Protein AF-A0A833M693-F1 (afdb_monomer)

Mean predicted aligned error: 10.92 Å

Sequence (317 aa):
MRLFLGKFSNKHPEQIEKKFYSAGDEGSSYYGEVKPGDYVFAAYEGKIAALWKAKEYTKLKNTVNPKDDGVLLFDEVKKYDDVSVTNDFTRYKYFIHDLNLVNKVTKSVKGLGFIPIKTTDDCPPNPVDIDFKSSGVNIYIALEDASVNYKDGDIRVTIDNLEQMKITSIDRFEKGKFIVYEAFNKLYEERNADDGKYTIRELSDYALEDQASQKRKFLITLIEELESNGYYKVSSAIRLYDNLLVGRKRSASAKAGNSDIKPNSAVIDEEGFEDDNEQYQMFAGLLNFNPNLILYGPPGTGKTYATRKIVIDRLNQ

InterPro domains:
  IPR027417 P-loop containing nucleoside triphosphate hydrolase [G3DSA:3.40.50.300] (184-317)
  IPR027417 P-loop containing nucleoside triphosphate hydrolase [SSF52540] (194-315)

Structure (mmCIF, N/CA/C/O backbone):
data_AF-A0A833M693-F1
#
_entry.id   AF-A0A833M693-F1
#
loop_
_atom_site.group_PDB
_atom_site.id
_atom_site.type_symbol
_atom_site.label_atom_id
_atom_site.label_alt_id
_atom_site.label_comp_id
_atom_site.label_asym_id
_atom_site.label_entity_id
_atom_site.label_seq_id
_atom_site.pdbx_PDB_ins_code
_atom_site.Cartn_x
_atom_site.Cartn_y
_atom_site.Cartn_z
_atom_site.occupancy
_atom_site.B_iso_or_equiv
_atom_site.auth_seq_id
_atom_site.auth_comp_id
_atom_site.auth_asym_id
_atom_site.auth_atom_id
_atom_site.pdbx_PDB_model_num
ATOM 1 N N . MET A 1 1 ? 10.821 -16.018 -4.368 1.00 86.25 1 MET A N 1
ATOM 2 C CA . MET A 1 1 ? 10.343 -15.093 -5.421 1.00 86.25 1 MET A CA 1
ATOM 3 C C . MET A 1 1 ? 10.632 -13.665 -4.970 1.00 86.25 1 MET A C 1
ATOM 5 O O . MET A 1 1 ? 10.401 -13.392 -3.800 1.00 86.25 1 MET A O 1
ATOM 9 N N . ARG A 1 2 ? 11.164 -12.780 -5.829 1.00 94.88 2 ARG A N 1
ATOM 10 C CA . ARG A 1 2 ? 11.370 -11.354 -5.503 1.00 94.88 2 ARG A CA 1
ATOM 11 C C . ARG A 1 2 ? 10.383 -10.511 -6.307 1.00 94.88 2 ARG A C 1
ATOM 13 O O . ARG A 1 2 ? 10.343 -10.622 -7.532 1.00 94.88 2 ARG A O 1
ATOM 20 N N . LEU A 1 3 ? 9.579 -9.723 -5.600 1.00 97.25 3 LEU A N 1
ATOM 21 C CA . LEU A 1 3 ? 8.555 -8.856 -6.173 1.00 97.25 3 LEU A CA 1
ATOM 22 C C . LEU A 1 3 ? 8.898 -7.399 -5.895 1.00 97.25 3 LEU A C 1
ATOM 24 O O . LEU A 1 3 ? 9.335 -7.058 -4.796 1.00 97.25 3 LEU A O 1
ATOM 28 N N . PHE A 1 4 ? 8.635 -6.545 -6.874 1.00 97.75 4 PHE A N 1
ATOM 29 C CA . PHE A 1 4 ? 8.810 -5.107 -6.760 1.00 97.75 4 PHE A CA 1
ATOM 30 C C . PHE A 1 4 ? 7.594 -4.370 -7.314 1.00 97.75 4 PHE A C 1
ATOM 32 O O . PHE A 1 4 ? 6.924 -4.849 -8.228 1.00 97.75 4 PHE A O 1
ATOM 39 N N . LEU A 1 5 ? 7.339 -3.174 -6.795 1.00 97.62 5 LEU A N 1
ATOM 40 C CA . LEU A 1 5 ? 6.528 -2.166 -7.466 1.00 97.62 5 LEU A CA 1
ATOM 41 C C . LEU A 1 5 ? 7.473 -1.204 -8.190 1.00 97.62 5 LEU A C 1
ATOM 43 O O . LEU A 1 5 ? 8.302 -0.571 -7.538 1.00 97.62 5 LEU A O 1
ATOM 47 N N . GLY A 1 6 ? 7.360 -1.094 -9.511 1.00 96.50 6 GLY A N 1
ATOM 48 C CA . GLY A 1 6 ? 8.106 -0.116 -10.305 1.00 96.50 6 GLY A CA 1
ATOM 49 C C . GLY A 1 6 ? 7.246 1.110 -10.568 1.00 96.50 6 GLY A C 1
ATOM 50 O O . GLY A 1 6 ? 6.129 0.961 -11.051 1.00 96.50 6 GLY A O 1
ATOM 51 N N . LYS A 1 7 ? 7.732 2.308 -10.252 1.00 93.50 7 LYS A N 1
ATOM 52 C CA . LYS A 1 7 ? 7.004 3.565 -10.461 1.00 93.50 7 LYS A CA 1
ATOM 53 C C . LYS A 1 7 ? 7.394 4.209 -11.782 1.00 93.50 7 LYS A C 1
ATOM 55 O O . LYS A 1 7 ? 8.548 4.578 -11.967 1.00 93.50 7 LYS A O 1
ATOM 60 N N . PHE A 1 8 ? 6.421 4.414 -12.660 1.00 93.00 8 PHE A N 1
ATOM 61 C CA . PHE A 1 8 ? 6.622 5.034 -13.965 1.00 93.00 8 PHE A CA 1
ATOM 62 C C . PHE A 1 8 ? 5.865 6.360 -14.045 1.00 93.00 8 PHE A C 1
ATOM 64 O O . PHE A 1 8 ? 4.698 6.457 -13.666 1.00 93.00 8 PHE A O 1
ATOM 71 N N . SER A 1 9 ? 6.547 7.395 -14.535 1.00 87.75 9 SER A N 1
ATOM 72 C CA . SER A 1 9 ? 5.975 8.732 -14.686 1.00 87.75 9 SER A CA 1
ATOM 73 C C . SER A 1 9 ? 5.230 8.868 -16.012 1.00 87.75 9 SER A C 1
ATOM 75 O O . SER A 1 9 ? 5.745 8.470 -17.054 1.00 87.75 9 SER A O 1
ATOM 77 N N . ASN A 1 10 ? 4.081 9.543 -15.985 1.00 86.19 10 ASN A N 1
ATOM 78 C CA . ASN A 1 10 ? 3.339 9.968 -17.178 1.00 86.19 10 ASN A CA 1
ATOM 79 C C . ASN A 1 10 ? 4.089 10.976 -18.064 1.00 86.19 10 ASN A C 1
ATOM 81 O O . ASN A 1 10 ? 3.698 11.204 -19.202 1.00 86.19 10 ASN A O 1
ATOM 85 N N . LYS A 1 11 ? 5.189 11.561 -17.578 1.00 88.25 11 LYS A N 1
ATOM 86 C CA . LYS A 1 11 ? 6.068 12.418 -18.388 1.00 88.25 11 LYS A CA 1
ATOM 87 C C . LYS A 1 11 ? 6.854 11.633 -19.438 1.00 88.25 11 LYS A C 1
ATOM 89 O O . LYS A 1 11 ? 7.347 12.234 -20.386 1.00 88.25 11 LYS A O 1
ATOM 94 N N . HIS A 1 12 ? 6.991 10.322 -19.238 1.00 90.62 12 HIS A N 1
ATOM 95 C CA . HIS A 1 12 ? 7.792 9.435 -20.075 1.00 90.62 12 HIS A CA 1
ATOM 96 C C . HIS A 1 12 ? 7.018 8.151 -20.415 1.00 90.62 12 HIS A C 1
ATOM 98 O O . HIS A 1 12 ? 7.438 7.058 -20.007 1.00 90.62 12 HIS A O 1
ATOM 104 N N . PRO A 1 13 ? 5.875 8.263 -21.121 1.00 92.38 13 PRO A N 1
ATOM 105 C CA . PRO A 1 13 ? 5.032 7.117 -21.467 1.00 92.38 13 PRO A CA 1
ATOM 106 C C . PRO A 1 13 ? 5.784 6.069 -22.298 1.00 92.38 13 PRO A C 1
ATOM 108 O O . PRO A 1 13 ? 5.481 4.878 -22.216 1.00 92.38 13 PRO A O 1
ATOM 111 N N . GLU A 1 14 ? 6.838 6.470 -23.018 1.00 93.69 14 GLU A N 1
ATOM 112 C CA . GLU A 1 14 ? 7.664 5.572 -23.820 1.00 93.69 14 GLU A CA 1
ATOM 113 C C . GLU A 1 14 ? 8.303 4.441 -22.998 1.00 93.69 14 GLU A C 1
ATOM 115 O O . GLU A 1 14 ? 8.563 3.371 -23.547 1.00 93.69 14 GLU A O 1
ATOM 120 N N . GLN A 1 15 ? 8.534 4.645 -21.694 1.00 95.12 15 GLN A N 1
ATOM 121 C CA . GLN A 1 15 ? 9.059 3.615 -20.788 1.00 95.12 15 GLN A CA 1
ATOM 122 C C . GLN A 1 15 ? 8.049 2.487 -20.558 1.00 95.12 15 GLN A C 1
ATOM 124 O O . GLN A 1 15 ? 8.430 1.318 -20.484 1.00 95.12 15 GLN A O 1
ATOM 129 N N . ILE A 1 16 ? 6.757 2.828 -20.510 1.00 96.19 16 ILE A N 1
ATOM 130 C CA . ILE A 1 16 ? 5.666 1.855 -20.432 1.00 96.19 16 ILE A CA 1
ATOM 131 C C . ILE A 1 16 ? 5.492 1.127 -21.761 1.00 96.19 16 ILE A C 1
ATOM 133 O O . ILE A 1 16 ? 5.502 -0.103 -21.797 1.00 96.19 16 ILE A O 1
ATOM 137 N N . GLU A 1 17 ? 5.397 1.869 -22.861 1.00 93.75 17 GLU A N 1
ATOM 138 C CA . GLU A 1 17 ? 5.145 1.305 -24.192 1.00 93.75 17 GLU A CA 1
ATOM 139 C C . GLU A 1 17 ? 6.258 0.359 -24.653 1.00 93.75 17 GLU A C 1
ATOM 141 O O . GLU A 1 17 ? 5.995 -0.717 -25.197 1.00 93.75 17 GLU A O 1
ATOM 146 N N . LYS A 1 18 ? 7.514 0.755 -24.419 1.00 95.56 18 LYS A N 1
ATOM 147 C CA . LYS A 1 18 ? 8.706 0.015 -24.853 1.00 95.56 18 LYS A CA 1
ATOM 148 C C . LYS A 1 18 ? 9.300 -0.868 -23.756 1.00 95.56 18 LYS A C 1
ATOM 150 O O . LYS A 1 18 ? 10.312 -1.515 -24.011 1.00 95.56 18 LYS A O 1
ATOM 155 N N . LYS A 1 19 ? 8.675 -0.920 -22.572 1.00 97.38 19 LYS A N 1
ATOM 156 C CA . LYS A 1 19 ? 9.004 -1.848 -21.475 1.00 97.38 19 LYS A CA 1
ATOM 157 C C . LYS A 1 19 ? 10.463 -1.733 -21.025 1.00 97.38 19 LYS A C 1
ATOM 159 O O . LYS A 1 19 ? 11.191 -2.722 -20.936 1.00 97.38 19 LYS A O 1
ATOM 164 N N . PHE A 1 20 ? 10.893 -0.508 -20.747 1.00 96.94 20 PHE A N 1
ATOM 165 C CA . PHE A 1 20 ? 12.213 -0.233 -20.186 1.00 96.94 20 PHE A CA 1
ATOM 166 C C . PHE A 1 20 ? 12.121 0.792 -19.064 1.00 96.94 20 PHE A C 1
ATOM 168 O O . PHE A 1 20 ? 11.171 1.565 -18.994 1.00 96.94 20 PHE A O 1
ATOM 175 N N . TYR A 1 21 ? 13.134 0.823 -18.207 1.00 96.25 21 TYR A N 1
ATOM 176 C CA . TYR A 1 21 ? 13.317 1.888 -17.231 1.00 96.25 21 TYR A CA 1
ATOM 177 C C . TYR A 1 21 ? 14.697 2.508 -17.398 1.00 96.25 21 TYR A C 1
ATOM 179 O O . TYR A 1 21 ? 15.698 1.795 -17.370 1.00 96.25 21 TYR A O 1
ATOM 187 N N . SER A 1 22 ? 14.747 3.823 -17.582 1.00 94.31 22 SER A N 1
ATOM 188 C CA . SER A 1 22 ? 15.981 4.568 -17.822 1.00 94.31 22 SER A CA 1
ATOM 189 C C . SER A 1 22 ? 16.439 5.278 -16.559 1.00 94.31 22 SER A C 1
ATOM 191 O O . SER A 1 22 ? 15.884 6.311 -16.181 1.00 94.31 22 SER A O 1
ATOM 193 N N . ALA A 1 23 ? 17.489 4.750 -15.933 1.00 92.50 23 ALA A N 1
ATOM 194 C CA . ALA A 1 23 ? 18.130 5.387 -14.786 1.00 92.50 23 ALA A CA 1
ATOM 195 C C . ALA A 1 23 ? 19.656 5.234 -14.760 1.00 92.50 23 ALA A C 1
ATOM 197 O O . ALA A 1 23 ? 20.262 5.312 -13.689 1.00 92.50 23 ALA A O 1
ATOM 198 N N . GLY A 1 24 ? 20.257 5.059 -15.937 1.00 92.12 24 GLY A N 1
ATOM 199 C CA . GLY A 1 24 ? 21.692 4.896 -16.118 1.00 92.12 24 GLY A CA 1
ATOM 200 C C . GLY A 1 24 ? 22.154 3.451 -15.978 1.00 92.12 24 GLY A C 1
ATOM 201 O O . GLY A 1 24 ? 21.339 2.522 -15.995 1.00 92.12 24 GLY A O 1
ATOM 202 N N . ASP A 1 25 ? 23.468 3.267 -15.885 1.00 91.88 25 ASP A N 1
ATOM 203 C CA . ASP A 1 25 ? 24.102 1.948 -15.796 1.00 91.88 25 ASP A CA 1
ATOM 204 C C . ASP A 1 25 ? 23.630 1.131 -14.566 1.00 91.88 25 ASP A C 1
ATOM 206 O O . ASP A 1 25 ? 23.077 1.652 -13.586 1.00 91.88 25 ASP A O 1
ATOM 210 N N . GLU A 1 26 ? 23.857 -0.187 -14.618 1.00 92.56 26 GLU A N 1
ATOM 211 C CA . GLU A 1 26 ? 23.561 -1.109 -13.517 1.00 92.56 26 GLU A CA 1
ATOM 212 C C . GLU A 1 26 ? 24.177 -0.618 -12.193 1.00 92.56 26 GLU A C 1
ATOM 214 O O . GLU A 1 26 ? 25.320 -0.166 -12.136 1.00 92.56 26 GLU A O 1
ATOM 219 N N . GLY A 1 27 ? 23.407 -0.715 -11.106 1.00 87.94 27 GLY A N 1
ATOM 220 C CA . GLY A 1 27 ? 23.823 -0.251 -9.779 1.00 87.94 27 GLY A CA 1
ATOM 221 C C . GLY A 1 27 ? 23.361 1.164 -9.427 1.00 87.94 27 GLY A C 1
ATOM 222 O O . GLY A 1 27 ? 23.519 1.579 -8.279 1.00 87.94 27 GLY A O 1
ATOM 223 N N . SER A 1 28 ? 22.723 1.885 -10.357 1.00 90.88 28 SER A N 1
ATOM 224 C CA . SER A 1 28 ? 21.983 3.106 -10.025 1.00 90.88 28 SER A CA 1
ATOM 225 C C . SER A 1 28 ? 20.971 2.853 -8.901 1.00 90.88 28 SER A C 1
ATOM 227 O O . SER A 1 28 ? 20.203 1.887 -8.938 1.00 90.88 28 SER A O 1
ATOM 229 N N . SER A 1 29 ? 20.938 3.747 -7.905 1.00 89.62 29 SER A N 1
ATOM 230 C CA . SER A 1 29 ? 20.050 3.619 -6.737 1.00 89.62 29 SER A CA 1
ATOM 231 C C . SER A 1 29 ? 18.575 3.529 -7.135 1.00 89.62 29 SER A C 1
ATOM 233 O O . SER A 1 29 ? 17.782 2.870 -6.463 1.00 89.62 29 SER A O 1
ATOM 235 N N . TYR A 1 30 ? 18.220 4.142 -8.269 1.00 90.69 30 TYR A N 1
ATOM 236 C CA . TYR A 1 30 ? 16.868 4.137 -8.812 1.00 90.69 30 TYR A CA 1
ATOM 237 C C . TYR A 1 30 ? 16.352 2.729 -9.107 1.00 90.69 30 TYR A C 1
ATOM 239 O O . TYR A 1 30 ? 15.145 2.523 -9.015 1.00 90.69 30 TYR A O 1
ATOM 247 N N . TYR A 1 31 ? 17.225 1.759 -9.393 1.00 93.94 31 TYR A N 1
ATOM 248 C CA . TYR A 1 31 ? 16.819 0.375 -9.637 1.00 93.94 31 TYR A CA 1
ATOM 249 C C . TYR A 1 31 ? 16.411 -0.388 -8.371 1.00 93.94 31 TYR A C 1
ATOM 251 O O . TYR A 1 31 ? 15.864 -1.478 -8.491 1.00 93.94 31 TYR A O 1
ATOM 259 N N . GLY A 1 32 ? 16.644 0.148 -7.165 1.00 88.44 32 GLY A N 1
ATOM 260 C CA . GLY A 1 32 ? 16.098 -0.413 -5.921 1.00 88.44 32 GLY A CA 1
ATOM 261 C C . GLY A 1 32 ? 16.422 -1.892 -5.676 1.00 88.44 32 GLY A C 1
ATOM 262 O O . GLY A 1 32 ? 15.615 -2.590 -5.074 1.00 88.44 32 GLY A O 1
ATOM 263 N N . GLU A 1 33 ? 17.581 -2.366 -6.155 1.00 92.88 33 GLU A N 1
ATOM 264 C CA . GLU A 1 33 ? 18.063 -3.762 -6.092 1.00 92.88 33 GLU A CA 1
ATOM 265 C C . GLU A 1 33 ? 17.394 -4.778 -7.038 1.00 92.88 33 GLU A C 1
ATOM 267 O O . GLU A 1 33 ? 17.599 -5.995 -6.875 1.00 92.88 33 GLU A O 1
ATOM 272 N N . VAL A 1 34 ? 16.614 -4.314 -8.017 1.00 96.94 34 VAL A N 1
ATOM 273 C CA . VAL A 1 34 ? 16.059 -5.173 -9.072 1.00 96.94 34 VAL A CA 1
ATOM 274 C C . VAL A 1 34 ? 17.194 -5.812 -9.873 1.00 96.94 34 VAL A C 1
ATOM 276 O O . VAL A 1 34 ? 18.189 -5.167 -10.205 1.00 96.94 34 VAL A O 1
ATOM 279 N N . LYS A 1 35 ? 17.057 -7.098 -10.190 1.00 96.44 35 LYS A N 1
ATOM 280 C CA . LYS A 1 35 ? 18.000 -7.857 -11.018 1.00 96.44 35 LYS A CA 1
ATOM 281 C C . LYS A 1 35 ? 17.267 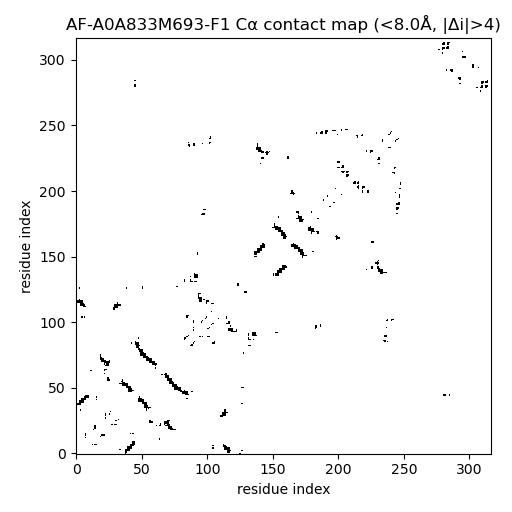-8.595 -12.137 1.00 96.44 35 LYS A C 1
ATOM 283 O O . LYS A 1 35 ? 16.079 -8.887 -11.989 1.00 96.44 35 LYS A O 1
ATOM 288 N N . PRO A 1 36 ? 17.961 -8.952 -13.233 1.00 97.69 36 PRO A N 1
ATOM 289 C CA . PRO A 1 36 ? 17.441 -9.890 -14.222 1.00 97.69 36 PRO A CA 1
ATOM 290 C C . PRO A 1 36 ? 16.804 -11.124 -13.570 1.00 97.69 36 PRO A C 1
ATOM 292 O O . PRO A 1 36 ? 17.395 -11.755 -12.695 1.00 97.69 36 PRO A O 1
ATOM 295 N N . GLY A 1 37 ? 15.587 -11.457 -13.991 1.00 97.06 37 GLY A N 1
ATOM 296 C CA . GLY A 1 37 ? 14.776 -12.541 -13.443 1.00 97.06 37 GLY A CA 1
ATOM 297 C C . GLY A 1 37 ? 13.750 -12.124 -12.385 1.00 97.06 37 GLY A C 1
ATOM 298 O O . GLY A 1 37 ? 12.801 -12.882 -12.170 1.00 97.06 37 GLY A O 1
ATOM 299 N N . ASP A 1 38 ? 13.891 -10.945 -11.770 1.00 97.94 38 ASP A N 1
ATOM 300 C CA . ASP A 1 38 ? 12.934 -10.425 -10.787 1.00 97.94 38 ASP A CA 1
ATOM 301 C C . ASP A 1 38 ? 11.632 -9.959 -11.450 1.00 97.94 38 ASP A C 1
ATOM 303 O O . ASP A 1 38 ? 11.601 -9.620 -12.635 1.00 97.94 38 ASP A O 1
ATOM 307 N N . TYR A 1 39 ? 10.547 -9.913 -10.676 1.00 98.25 39 TYR A N 1
ATOM 308 C CA . TYR A 1 39 ? 9.242 -9.487 -11.170 1.00 98.25 39 TYR A CA 1
ATOM 309 C C . TYR A 1 39 ? 8.864 -8.104 -10.656 1.00 98.25 39 TYR A C 1
ATOM 311 O O . TYR A 1 39 ? 9.048 -7.782 -9.480 1.00 98.25 39 TYR A O 1
ATOM 319 N N . VAL A 1 40 ? 8.284 -7.307 -11.547 1.00 98.25 40 VAL A N 1
ATOM 320 C CA . VAL A 1 40 ? 7.884 -5.928 -11.289 1.00 98.25 40 VAL A CA 1
ATOM 321 C C . VAL A 1 40 ? 6.419 -5.750 -11.652 1.00 98.25 40 VAL A C 1
ATOM 323 O O . VAL A 1 40 ? 6.019 -5.995 -12.786 1.00 98.25 40 VAL A O 1
ATOM 326 N N . PHE A 1 41 ? 5.629 -5.250 -10.712 1.00 98.06 41 PHE A N 1
ATOM 327 C CA . PHE A 1 41 ? 4.341 -4.646 -11.017 1.00 98.06 41 PHE A CA 1
ATOM 328 C C . PHE A 1 41 ? 4.573 -3.194 -11.438 1.00 98.06 41 PHE A C 1
ATOM 330 O O . PHE A 1 41 ? 4.978 -2.363 -10.623 1.00 98.06 41 PHE A O 1
ATOM 337 N N . ALA A 1 42 ? 4.379 -2.902 -12.723 1.00 97.62 42 ALA A N 1
ATOM 338 C CA . ALA A 1 42 ? 4.580 -1.576 -13.290 1.00 97.62 42 ALA A CA 1
ATOM 339 C C . ALA A 1 42 ? 3.398 -0.673 -12.916 1.00 97.62 42 ALA A C 1
ATOM 341 O O . ALA A 1 42 ? 2.287 -0.843 -13.421 1.00 97.62 42 ALA A O 1
ATOM 342 N N . ALA A 1 43 ? 3.641 0.266 -12.006 1.00 96.06 43 ALA A N 1
ATOM 343 C CA . ALA A 1 43 ? 2.694 1.283 -11.589 1.00 96.06 43 ALA A CA 1
ATOM 344 C C . ALA A 1 43 ? 2.789 2.509 -12.497 1.00 96.06 43 ALA A C 1
ATOM 346 O O . ALA A 1 43 ? 3.844 3.137 -12.597 1.00 96.06 43 ALA A O 1
ATOM 347 N N . TYR A 1 44 ? 1.670 2.865 -13.112 1.00 93.06 44 TYR A N 1
ATOM 348 C CA . TYR A 1 44 ? 1.532 3.997 -14.016 1.00 93.06 44 TYR A CA 1
ATOM 349 C C . TYR A 1 44 ? 0.154 4.629 -13.797 1.00 93.06 44 TYR A C 1
ATOM 351 O O . TYR A 1 44 ? -0.845 3.917 -13.713 1.00 93.06 44 TYR A O 1
ATOM 359 N N . GLU A 1 45 ? 0.105 5.952 -13.614 1.00 88.62 45 GLU A N 1
ATOM 360 C CA . GLU A 1 45 ? -1.144 6.711 -13.389 1.00 88.62 45 GLU A CA 1
ATOM 361 C C . GLU A 1 45 ? -2.032 6.156 -12.253 1.00 88.62 45 GLU A C 1
ATOM 363 O O . GLU A 1 45 ? -3.257 6.068 -12.350 1.00 88.62 45 GLU A O 1
ATOM 368 N N . GLY A 1 46 ? -1.403 5.741 -11.148 1.00 86.88 46 GLY A N 1
ATOM 369 C CA . GLY A 1 46 ? -2.101 5.215 -9.968 1.00 86.88 46 GLY A CA 1
ATOM 370 C C . GLY A 1 46 ? -2.678 3.802 -10.133 1.00 86.88 46 GLY A C 1
ATOM 371 O O . GLY A 1 46 ? -3.367 3.308 -9.231 1.00 86.88 46 GLY A O 1
ATOM 372 N N . LYS A 1 47 ? -2.382 3.128 -11.249 1.00 93.62 47 LYS A N 1
ATOM 373 C CA . LYS A 1 47 ? -2.804 1.755 -11.548 1.00 93.62 47 LYS A CA 1
ATOM 374 C C . LYS A 1 47 ? -1.602 0.849 -11.758 1.00 93.62 47 LYS A C 1
ATOM 376 O O . LYS A 1 47 ? -0.514 1.312 -12.086 1.00 93.62 47 LYS A O 1
ATOM 381 N N . ILE A 1 48 ? -1.808 -0.449 -11.591 1.00 96.75 48 ILE A N 1
ATOM 382 C CA . ILE A 1 48 ? -0.880 -1.455 -12.100 1.00 96.75 48 ILE A CA 1
ATOM 383 C C . ILE A 1 48 ? -1.229 -1.669 -13.568 1.00 96.75 48 ILE A C 1
ATOM 385 O O . ILE A 1 48 ? -2.332 -2.114 -13.859 1.00 96.75 48 ILE A O 1
ATOM 389 N N . ALA A 1 49 ? -0.311 -1.332 -14.471 1.00 96.38 49 ALA A N 1
ATOM 390 C CA . ALA A 1 49 ? -0.496 -1.508 -15.911 1.00 96.38 49 ALA A CA 1
ATOM 391 C C . ALA A 1 49 ? -0.122 -2.930 -16.357 1.00 96.38 49 ALA A C 1
ATOM 393 O O . ALA A 1 49 ? -0.741 -3.515 -17.247 1.00 96.38 49 ALA A O 1
ATOM 394 N N . ALA A 1 50 ? 0.909 -3.505 -15.735 1.00 97.56 50 ALA A N 1
ATOM 395 C CA . ALA A 1 50 ? 1.416 -4.816 -16.103 1.00 97.56 50 ALA A CA 1
ATOM 396 C C . ALA A 1 50 ? 2.223 -5.474 -14.977 1.00 97.56 50 ALA A C 1
ATOM 398 O O . ALA A 1 50 ? 2.770 -4.809 -14.097 1.00 97.56 50 ALA A O 1
ATOM 399 N N . LEU A 1 51 ? 2.325 -6.797 -15.051 1.00 98.31 51 LEU A N 1
ATOM 400 C CA . LEU A 1 51 ? 3.381 -7.583 -14.431 1.00 98.31 51 LEU A CA 1
ATOM 401 C C . LEU A 1 51 ? 4.452 -7.836 -15.487 1.00 98.31 51 LEU A C 1
ATOM 403 O O . LEU A 1 51 ? 4.186 -8.396 -16.556 1.00 98.31 51 LEU A O 1
ATOM 407 N N . TRP A 1 52 ? 5.670 -7.458 -15.151 1.00 98.38 52 TRP A N 1
ATOM 408 C CA . TRP A 1 52 ? 6.852 -7.588 -15.976 1.00 98.38 52 TRP A CA 1
ATOM 409 C C . TRP A 1 52 ? 7.900 -8.453 -15.292 1.00 98.38 52 TRP A C 1
ATOM 411 O O . TRP A 1 52 ? 7.915 -8.585 -14.068 1.00 98.38 52 TRP A O 1
ATOM 421 N N . LYS A 1 53 ? 8.801 -9.012 -16.093 1.00 98.38 53 LYS A N 1
ATOM 422 C CA . LYS A 1 53 ? 10.000 -9.700 -15.628 1.00 98.38 53 LYS A CA 1
ATOM 423 C C . LYS A 1 53 ? 11.225 -8.938 -16.111 1.00 98.38 53 LYS A C 1
ATOM 425 O O . LYS A 1 53 ? 11.355 -8.680 -17.304 1.00 98.38 53 LYS A O 1
ATOM 430 N N . ALA A 1 54 ? 12.101 -8.559 -15.188 1.00 98.19 54 ALA A N 1
ATOM 431 C CA . ALA A 1 54 ? 13.358 -7.897 -15.507 1.00 98.19 54 ALA A CA 1
ATOM 432 C C . ALA A 1 54 ? 14.199 -8.813 -16.401 1.00 98.19 54 ALA A C 1
ATOM 434 O O . ALA A 1 54 ? 14.435 -9.974 -16.059 1.00 98.19 54 ALA A O 1
ATOM 435 N N . LYS A 1 55 ? 14.625 -8.299 -17.552 1.00 97.81 55 LYS A N 1
ATOM 436 C CA . LYS A 1 55 ? 15.323 -9.071 -18.578 1.00 97.81 55 LYS A CA 1
ATOM 437 C C . LYS A 1 55 ? 16.828 -8.885 -18.488 1.00 97.81 55 LYS A C 1
ATOM 439 O O . LYS A 1 55 ? 17.542 -9.847 -18.240 1.00 97.81 55 LYS A O 1
ATOM 444 N N . GLU A 1 56 ? 17.303 -7.659 -18.679 1.00 97.81 56 GLU A N 1
ATOM 445 C CA . GLU A 1 56 ? 18.731 -7.334 -18.679 1.00 97.81 56 GLU A CA 1
ATOM 446 C C . GLU A 1 56 ? 18.965 -5.829 -18.533 1.00 97.81 56 GLU A C 1
ATOM 448 O O . GLU A 1 56 ? 18.132 -5.018 -18.950 1.00 97.81 56 GLU A O 1
ATOM 453 N N . TYR A 1 57 ? 20.121 -5.472 -17.977 1.00 97.56 57 TYR A N 1
ATOM 454 C CA . TYR A 1 57 ? 20.661 -4.119 -18.056 1.00 97.56 57 TYR A CA 1
ATOM 455 C C . TYR A 1 57 ? 21.406 -3.953 -19.381 1.00 97.56 57 TYR A C 1
ATOM 457 O O . TYR A 1 57 ? 22.240 -4.784 -19.737 1.00 97.56 57 TYR A O 1
ATOM 465 N N . THR A 1 58 ? 21.104 -2.895 -20.128 1.00 96.19 58 THR A N 1
ATOM 466 C CA . THR A 1 58 ? 21.705 -2.640 -21.444 1.00 96.19 58 THR A CA 1
ATOM 467 C C . THR A 1 58 ? 21.755 -1.147 -21.749 1.00 96.19 58 THR A C 1
ATOM 469 O O . THR A 1 58 ? 21.365 -0.320 -20.927 1.00 96.19 58 THR A O 1
ATOM 472 N N . LYS A 1 59 ? 22.241 -0.791 -22.941 1.00 95.44 59 LYS A N 1
ATOM 473 C CA . LYS A 1 59 ? 22.283 0.586 -23.432 1.00 95.44 59 LYS A CA 1
ATOM 474 C C . LYS A 1 59 ? 21.243 0.802 -24.524 1.00 95.44 59 LYS A C 1
ATOM 476 O O . LYS A 1 59 ? 21.264 0.131 -25.554 1.00 95.44 59 LYS A O 1
ATOM 481 N N . LEU A 1 60 ? 20.356 1.765 -24.310 1.00 92.75 60 LEU A N 1
ATOM 482 C CA . LEU A 1 60 ? 19.315 2.181 -25.234 1.00 92.75 60 LEU A CA 1
ATOM 483 C C . LEU A 1 60 ? 19.209 3.707 -25.232 1.00 92.75 60 LEU A C 1
ATOM 485 O O . LEU A 1 60 ? 18.790 4.309 -24.242 1.00 92.75 60 LEU A O 1
ATOM 489 N N . LYS A 1 61 ? 19.503 4.326 -26.379 1.00 91.81 61 LYS A N 1
ATOM 490 C CA . LYS A 1 61 ? 19.261 5.759 -26.574 1.00 91.81 61 LYS A CA 1
ATOM 491 C C . LYS A 1 61 ? 17.794 6.083 -26.350 1.00 91.81 61 LYS A C 1
ATOM 493 O O . LYS A 1 61 ? 16.918 5.509 -27.000 1.00 91.81 61 LYS A O 1
ATOM 498 N N . ASN A 1 62 ? 17.535 7.027 -25.455 1.00 89.50 62 ASN A N 1
ATOM 499 C CA . ASN A 1 62 ? 16.186 7.399 -25.064 1.00 89.50 62 ASN A CA 1
ATOM 500 C C . ASN A 1 62 ? 16.088 8.893 -24.712 1.00 89.50 62 ASN A C 1
ATOM 502 O O . ASN A 1 62 ? 17.085 9.583 -24.514 1.00 89.50 62 ASN A O 1
ATOM 506 N N . THR A 1 63 ? 14.857 9.396 -24.671 1.00 88.12 63 THR A N 1
ATOM 507 C CA . THR A 1 63 ? 14.525 10.795 -24.367 1.00 88.12 63 THR A CA 1
ATOM 508 C C . THR A 1 63 ? 14.445 11.094 -22.870 1.00 88.12 63 THR A C 1
ATOM 510 O O . THR A 1 63 ? 14.445 12.262 -22.490 1.00 88.12 63 THR A O 1
ATOM 513 N N . VAL A 1 64 ? 14.396 10.059 -22.027 1.00 87.19 64 VAL A N 1
ATOM 514 C CA . VAL A 1 64 ? 14.229 10.158 -20.569 1.00 87.19 64 VAL A CA 1
ATOM 515 C C . VAL A 1 64 ? 15.527 10.602 -19.906 1.00 87.19 64 VAL A C 1
ATOM 517 O O . VAL A 1 64 ? 15.529 11.526 -19.095 1.00 87.19 64 VAL A O 1
ATOM 520 N N . ASN A 1 65 ? 16.644 9.974 -20.277 1.00 85.31 65 ASN A N 1
ATOM 521 C CA . ASN A 1 65 ? 17.977 10.341 -19.823 1.00 85.31 65 ASN A CA 1
ATOM 522 C C . ASN A 1 65 ? 18.916 10.544 -21.026 1.00 85.31 65 ASN A C 1
ATOM 524 O O . ASN A 1 65 ? 19.679 9.653 -21.382 1.00 85.31 65 ASN A O 1
ATOM 528 N N . PRO A 1 66 ? 18.912 11.733 -21.655 1.00 84.06 66 PRO A N 1
ATOM 529 C CA . PRO A 1 66 ? 19.689 11.972 -22.873 1.00 84.06 66 PRO A CA 1
ATOM 530 C C . PRO A 1 66 ? 21.213 11.939 -22.671 1.00 84.06 66 PRO A C 1
ATOM 532 O O . PRO A 1 66 ? 21.959 12.035 -23.644 1.00 84.06 66 PRO A O 1
ATOM 535 N N . LYS A 1 67 ? 21.688 11.889 -21.419 1.00 87.62 67 LYS A N 1
ATOM 536 C CA . LYS A 1 67 ? 23.116 11.889 -21.072 1.00 87.62 67 LYS A CA 1
ATOM 537 C C . LYS A 1 67 ? 23.657 10.495 -20.765 1.00 87.62 67 LYS A C 1
ATOM 539 O O . LYS A 1 67 ? 24.874 10.343 -20.704 1.00 87.62 67 LYS A O 1
ATOM 544 N N . ASP A 1 68 ? 22.780 9.523 -20.546 1.00 89.38 68 ASP A N 1
ATOM 545 C CA . ASP A 1 68 ? 23.152 8.167 -20.171 1.00 89.38 68 ASP A CA 1
ATOM 546 C C . ASP A 1 68 ? 22.135 7.181 -20.750 1.00 89.38 68 ASP A C 1
ATOM 548 O O . ASP A 1 68 ? 20.952 7.195 -20.407 1.00 89.38 68 ASP A O 1
ATOM 552 N N . ASP A 1 69 ? 22.631 6.323 -21.636 1.00 92.69 69 ASP A N 1
ATOM 553 C CA . ASP A 1 69 ? 21.831 5.341 -22.356 1.00 92.69 69 A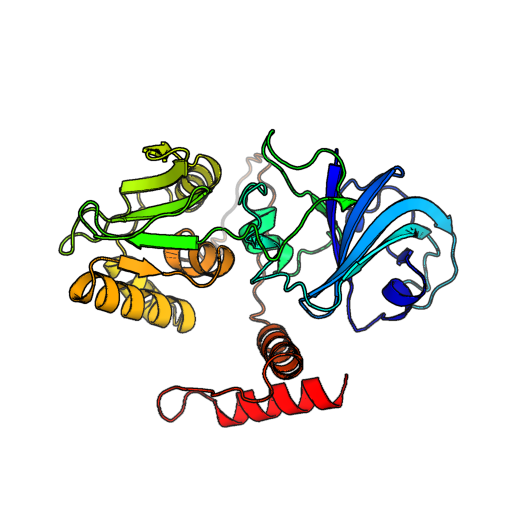SP A CA 1
ATOM 554 C C . ASP A 1 69 ? 21.534 4.091 -21.507 1.00 92.69 69 ASP A C 1
ATOM 556 O O . ASP A 1 69 ? 20.874 3.180 -21.998 1.00 92.69 69 ASP A O 1
ATOM 560 N N . GLY A 1 70 ? 22.026 3.991 -20.269 1.00 96.12 70 GLY A N 1
ATOM 561 C CA . GLY A 1 70 ? 21.793 2.837 -19.405 1.00 96.12 70 GLY A CA 1
ATOM 562 C C . GLY A 1 70 ? 20.316 2.656 -19.031 1.00 96.12 70 GLY A C 1
ATOM 563 O O . GLY A 1 70 ? 19.667 3.554 -18.479 1.00 96.12 70 GLY A O 1
ATOM 564 N N . VAL A 1 71 ? 19.784 1.468 -19.327 1.00 96.69 71 VAL A N 1
ATOM 565 C CA . VAL A 1 71 ? 18.395 1.082 -19.058 1.00 96.69 71 VAL A CA 1
ATOM 566 C C . VAL A 1 71 ? 18.297 -0.345 -18.522 1.00 96.69 71 VAL A C 1
ATOM 568 O O . VAL A 1 71 ? 19.137 -1.198 -18.810 1.00 96.69 71 VAL A O 1
ATOM 571 N N . LEU A 1 72 ? 17.206 -0.630 -17.816 1.00 98.12 72 LEU A N 1
ATOM 572 C CA . LEU A 1 72 ? 16.738 -1.984 -17.529 1.00 98.12 72 LEU A CA 1
ATOM 573 C C . LEU A 1 72 ? 15.581 -2.335 -18.470 1.00 98.12 72 LEU A C 1
ATOM 575 O O . LEU A 1 72 ? 14.577 -1.623 -18.493 1.00 98.12 72 LEU A O 1
ATOM 579 N N . LEU A 1 73 ? 15.713 -3.420 -19.235 1.00 98.12 73 LEU A N 1
ATOM 580 C CA . LEU A 1 73 ? 14.646 -3.946 -20.093 1.00 98.12 73 LEU A CA 1
ATOM 581 C C . LEU A 1 73 ? 13.761 -4.945 -19.352 1.00 98.12 73 LEU A C 1
ATOM 583 O O . LEU A 1 73 ? 14.215 -5.657 -18.452 1.00 98.12 73 LEU A O 1
ATOM 587 N N . PHE A 1 74 ? 12.512 -5.051 -19.798 1.00 98.50 74 PHE A N 1
ATOM 588 C CA . PHE A 1 74 ? 11.516 -5.944 -19.228 1.00 98.50 74 PHE A CA 1
ATOM 589 C C . PHE A 1 74 ? 10.787 -6.760 -20.296 1.00 98.50 74 PHE A C 1
ATOM 591 O O . PHE A 1 74 ? 10.413 -6.244 -21.349 1.00 98.50 74 PHE A O 1
ATOM 598 N N . ASP A 1 75 ? 10.507 -8.021 -19.975 1.00 98.25 75 ASP A N 1
ATOM 599 C CA . ASP A 1 75 ? 9.535 -8.831 -20.702 1.00 98.25 75 ASP A CA 1
ATOM 600 C C . ASP A 1 75 ? 8.159 -8.694 -20.038 1.00 98.25 75 ASP A C 1
ATOM 602 O O . ASP A 1 75 ? 8.021 -8.770 -18.814 1.00 98.25 75 ASP A O 1
ATOM 606 N N . GLU A 1 76 ? 7.118 -8.498 -20.844 1.00 97.88 76 GLU A N 1
ATOM 607 C CA . GLU A 1 76 ? 5.748 -8.423 -20.340 1.00 97.88 76 GLU A CA 1
ATOM 608 C C . GLU A 1 76 ? 5.187 -9.817 -20.090 1.00 97.88 76 GLU A C 1
ATOM 610 O O . GLU A 1 76 ? 5.186 -10.665 -20.979 1.00 97.88 76 GLU A O 1
ATOM 615 N N . VAL A 1 77 ? 4.691 -10.034 -18.875 1.00 97.69 77 VAL A N 1
ATOM 616 C CA . VAL A 1 77 ? 4.158 -11.325 -18.435 1.00 97.69 77 VAL A CA 1
ATOM 617 C C . VAL A 1 77 ? 2.633 -11.302 -18.432 1.00 97.69 77 VAL A C 1
ATOM 619 O O . VAL A 1 77 ? 1.996 -12.257 -18.870 1.00 97.69 77 VAL A O 1
ATOM 622 N N . LYS A 1 78 ? 2.035 -10.216 -17.932 1.00 96.62 78 LYS A N 1
ATOM 623 C CA . LYS A 1 78 ? 0.580 -10.049 -17.821 1.00 96.62 78 LYS A CA 1
ATOM 624 C C . LYS A 1 78 ? 0.222 -8.567 -17.847 1.00 96.62 78 LYS A C 1
ATOM 626 O O . LYS A 1 78 ? 0.941 -7.763 -17.262 1.00 96.62 78 LYS A O 1
ATOM 631 N N . LYS A 1 79 ? -0.888 -8.215 -18.493 1.00 96.06 79 LYS A N 1
ATOM 632 C CA . LYS A 1 79 ? -1.464 -6.863 -18.464 1.00 96.06 79 LYS A CA 1
ATOM 633 C C . LYS A 1 79 ? -2.597 -6.780 -17.450 1.00 96.06 79 LYS A C 1
ATOM 635 O O . LYS A 1 79 ? -3.247 -7.787 -17.168 1.00 96.06 79 LYS A O 1
ATOM 640 N N . TYR A 1 80 ? -2.813 -5.583 -16.924 1.00 94.75 80 TYR A N 1
ATOM 641 C CA . TYR A 1 80 ? -3.893 -5.271 -16.000 1.00 94.75 80 TYR A CA 1
ATOM 642 C C . TYR A 1 80 ? -4.571 -3.979 -16.453 1.00 94.75 80 TYR A C 1
ATOM 644 O O . TYR A 1 80 ? -3.894 -2.987 -16.708 1.00 94.75 80 TYR A O 1
ATOM 652 N N . ASP A 1 81 ? -5.900 -3.987 -16.508 1.00 87.69 81 ASP A N 1
ATOM 653 C CA . ASP A 1 81 ? -6.678 -2.821 -16.948 1.00 87.69 81 ASP A CA 1
ATOM 654 C C . ASP A 1 81 ? -7.345 -2.090 -15.771 1.00 87.69 81 ASP A C 1
ATOM 656 O O . ASP A 1 81 ? -7.664 -0.899 -15.842 1.00 87.69 81 ASP A O 1
ATOM 660 N N . ASP A 1 82 ? -7.548 -2.789 -14.655 1.00 87.88 82 ASP A N 1
ATOM 661 C CA . ASP A 1 82 ? -8.451 -2.357 -13.595 1.00 87.88 82 ASP A CA 1
ATOM 662 C C . ASP A 1 82 ? -7.872 -2.455 -12.180 1.00 87.88 82 ASP A C 1
ATOM 664 O O . ASP A 1 82 ? -8.614 -2.289 -11.217 1.00 87.88 82 ASP A O 1
ATOM 668 N N . VAL A 1 83 ? -6.565 -2.666 -12.008 1.00 94.31 83 VAL A N 1
ATOM 669 C CA . VAL A 1 83 ? -5.947 -2.802 -10.677 1.00 94.31 83 VAL A CA 1
ATOM 670 C C . VAL A 1 83 ? -5.442 -1.455 -10.161 1.00 94.31 83 VAL A C 1
ATOM 672 O O . VAL A 1 83 ? -4.458 -0.904 -10.652 1.00 94.31 83 VAL A O 1
ATOM 675 N N . SER A 1 84 ? -6.088 -0.933 -9.121 1.00 92.00 84 SER A N 1
ATOM 676 C CA . SER A 1 84 ? -5.659 0.269 -8.406 1.00 92.00 84 SER A CA 1
ATOM 677 C C . SER A 1 84 ? -4.479 -0.026 -7.480 1.00 92.00 84 SER A C 1
ATOM 679 O O . SER A 1 84 ? -4.524 -0.970 -6.687 1.00 92.00 84 SER A O 1
ATOM 681 N N . VAL A 1 85 ? -3.454 0.834 -7.493 1.00 91.75 85 VAL A N 1
ATOM 682 C CA . VAL A 1 85 ? -2.334 0.731 -6.540 1.00 91.75 85 VAL A CA 1
ATOM 683 C C . VAL A 1 85 ? -2.847 0.837 -5.094 1.00 91.75 85 VAL A C 1
ATOM 685 O O . VAL A 1 85 ? -2.498 0.041 -4.223 1.00 91.75 85 VAL A O 1
ATOM 688 N N . THR A 1 86 ? -3.727 1.798 -4.822 1.00 87.44 86 THR A N 1
ATOM 689 C CA . THR A 1 86 ? -4.165 2.127 -3.458 1.00 87.44 86 THR A CA 1
ATOM 690 C C . THR A 1 86 ? -5.289 1.233 -2.938 1.00 87.44 86 THR A C 1
ATOM 692 O O . THR A 1 86 ? -5.332 0.960 -1.741 1.00 87.44 86 THR A O 1
ATOM 695 N N . ASN A 1 87 ? -6.192 0.773 -3.808 1.00 85.56 87 ASN A N 1
ATOM 696 C CA . ASN A 1 87 ? -7.396 0.051 -3.379 1.00 85.56 87 ASN A CA 1
ATOM 697 C C . ASN A 1 87 ? -7.332 -1.464 -3.587 1.00 85.56 87 ASN A C 1
ATOM 699 O O . ASN A 1 87 ? -8.060 -2.182 -2.900 1.00 85.56 87 ASN A O 1
ATOM 703 N N . ASP A 1 88 ? -6.477 -1.939 -4.495 1.00 92.12 88 ASP A N 1
ATOM 704 C CA . ASP A 1 88 ? -6.357 -3.362 -4.816 1.00 92.12 88 ASP A CA 1
ATOM 705 C C . ASP A 1 88 ? -4.961 -3.876 -4.438 1.00 92.12 88 ASP A C 1
ATOM 707 O O . ASP A 1 88 ? -4.823 -4.735 -3.568 1.00 92.12 88 ASP A O 1
ATOM 711 N N . PHE A 1 89 ? -3.907 -3.292 -5.019 1.00 94.81 89 PHE A N 1
ATOM 712 C CA . PHE A 1 89 ? -2.530 -3.768 -4.858 1.00 94.81 89 PHE A CA 1
ATOM 713 C C . PHE A 1 89 ? -2.050 -3.731 -3.403 1.00 94.81 89 PHE A C 1
ATOM 715 O O . PHE A 1 89 ? -1.625 -4.749 -2.861 1.00 94.81 89 PHE A O 1
ATOM 722 N N . THR A 1 90 ? -2.152 -2.575 -2.738 1.00 93.44 90 THR A N 1
ATOM 723 C CA . THR A 1 90 ? -1.703 -2.439 -1.337 1.00 93.44 90 THR A CA 1
ATOM 724 C C . THR A 1 90 ? -2.582 -3.176 -0.334 1.00 93.44 90 THR A C 1
ATOM 726 O O . THR A 1 90 ? -2.211 -3.259 0.829 1.00 93.44 90 THR A O 1
ATOM 729 N N . ARG A 1 91 ? -3.731 -3.712 -0.764 1.00 92.69 91 ARG A N 1
ATOM 730 C CA . ARG A 1 91 ? -4.653 -4.481 0.079 1.00 92.69 91 ARG A CA 1
ATOM 731 C C . ARG A 1 91 ? -4.545 -5.983 -0.143 1.00 92.69 91 ARG A C 1
ATOM 733 O O . ARG A 1 91 ? -5.298 -6.729 0.474 1.00 92.69 91 ARG A O 1
ATOM 740 N N . TYR A 1 92 ? -3.644 -6.451 -0.999 1.00 94.81 92 TYR A N 1
ATOM 741 C CA . TYR A 1 92 ? -3.496 -7.879 -1.232 1.00 94.81 92 TYR A CA 1
ATOM 742 C C . TYR A 1 92 ? -3.077 -8.611 0.049 1.00 94.81 92 TYR A C 1
ATOM 744 O O . TYR A 1 92 ? -2.062 -8.286 0.663 1.00 94.81 92 TYR A O 1
ATOM 752 N N . LYS A 1 93 ? -3.854 -9.620 0.458 1.00 92.62 93 LYS A N 1
ATOM 753 C CA . LYS A 1 93 ? -3.726 -10.267 1.777 1.00 92.62 93 LYS A CA 1
ATOM 754 C C . LYS A 1 93 ? -2.363 -10.877 2.086 1.00 92.62 93 LYS A C 1
ATOM 756 O O . LYS A 1 93 ? -1.947 -10.882 3.248 1.00 92.62 93 LYS A O 1
ATOM 761 N N . TYR A 1 94 ? -1.653 -11.327 1.057 1.00 94.38 94 TYR A N 1
ATOM 762 C CA . TYR A 1 94 ? -0.334 -11.930 1.210 1.00 94.38 94 TYR A CA 1
ATOM 763 C C . TYR A 1 94 ? 0.813 -10.920 1.166 1.00 94.38 94 TYR A C 1
ATOM 765 O O . TYR A 1 94 ? 1.958 -11.310 1.371 1.00 94.38 94 TYR A O 1
ATOM 773 N N . PHE A 1 95 ? 0.551 -9.635 0.914 1.00 95.75 95 PHE A N 1
ATOM 774 C CA . PHE A 1 95 ? 1.577 -8.608 1.052 1.00 95.75 95 PHE A CA 1
ATOM 775 C C . PHE A 1 95 ? 1.727 -8.185 2.514 1.00 95.75 95 PHE A C 1
ATOM 777 O O . PHE A 1 95 ? 0.758 -8.061 3.270 1.00 95.75 95 PHE A O 1
ATOM 784 N N . ILE A 1 96 ? 2.979 -7.979 2.918 1.00 95.56 96 ILE A N 1
ATOM 785 C CA . ILE A 1 96 ? 3.324 -7.484 4.248 1.00 95.56 96 ILE A CA 1
ATOM 786 C C . ILE A 1 96 ? 3.272 -5.959 4.210 1.00 95.56 96 ILE A C 1
ATOM 788 O O . ILE A 1 96 ? 3.981 -5.327 3.427 1.00 95.56 96 ILE A O 1
ATOM 792 N N . HIS A 1 97 ? 2.448 -5.371 5.075 1.00 95.12 97 HIS A N 1
ATOM 793 C CA . HIS A 1 97 ? 2.213 -3.931 5.126 1.00 95.12 97 HIS A CA 1
ATOM 794 C C . HIS A 1 97 ? 3.323 -3.197 5.894 1.00 95.12 97 HIS A C 1
ATOM 796 O O . HIS A 1 97 ? 3.078 -2.567 6.919 1.00 95.12 97 HIS A O 1
ATOM 802 N N . ASP A 1 98 ? 4.560 -3.302 5.406 1.00 93.62 98 ASP A N 1
ATOM 803 C CA . ASP A 1 98 ? 5.686 -2.519 5.913 1.00 93.62 98 ASP A CA 1
ATOM 804 C C . ASP A 1 98 ? 5.710 -1.097 5.316 1.00 93.62 98 ASP A C 1
ATOM 806 O O . ASP A 1 98 ? 4.869 -0.727 4.490 1.00 93.62 98 ASP A O 1
ATOM 810 N N . LEU A 1 99 ? 6.684 -0.278 5.735 1.00 92.12 99 LEU A N 1
ATOM 811 C CA . LEU A 1 99 ? 6.802 1.122 5.308 1.00 92.12 99 LEU A CA 1
ATOM 812 C C . LEU A 1 99 ? 6.830 1.278 3.781 1.00 92.12 99 LEU A C 1
ATOM 814 O O . LEU A 1 99 ? 6.365 2.288 3.249 1.00 92.12 99 LEU A O 1
ATOM 818 N N . ASN A 1 100 ? 7.384 0.299 3.066 1.00 93.25 100 ASN A N 1
ATOM 819 C CA . ASN A 1 100 ? 7.415 0.360 1.618 1.00 93.25 100 ASN A CA 1
ATOM 820 C C . ASN A 1 100 ? 5.983 0.320 1.073 1.00 93.25 100 ASN A C 1
ATOM 822 O O . ASN A 1 100 ? 5.606 1.227 0.331 1.00 93.25 100 ASN A O 1
ATOM 826 N N . LEU A 1 101 ? 5.176 -0.656 1.505 1.00 93.50 101 LEU A N 1
ATOM 827 C CA . LEU A 1 101 ? 3.815 -0.878 1.007 1.00 93.50 101 LEU A CA 1
ATOM 828 C C . LEU A 1 101 ? 2.797 0.180 1.456 1.00 93.50 101 LEU A C 1
ATOM 830 O O . LEU A 1 101 ? 1.855 0.452 0.720 1.00 93.50 101 LEU A O 1
ATOM 834 N N . VAL A 1 102 ? 2.946 0.780 2.639 1.00 92.25 102 VAL A N 1
ATOM 835 C CA . VAL A 1 102 ? 1.945 1.745 3.148 1.00 92.25 102 VAL A CA 1
ATOM 836 C C . VAL A 1 102 ? 2.304 3.209 2.943 1.00 92.25 102 VAL A C 1
ATOM 838 O O . VAL A 1 102 ? 1.497 4.081 3.255 1.00 92.25 102 VAL A O 1
ATOM 841 N N . ASN A 1 103 ? 3.494 3.503 2.423 1.00 91.19 103 ASN A N 1
ATOM 842 C CA . ASN A 1 103 ? 3.948 4.880 2.256 1.00 91.19 103 ASN A CA 1
ATOM 843 C C . ASN A 1 103 ? 4.720 5.083 0.948 1.00 91.19 103 ASN A C 1
ATOM 845 O O . ASN A 1 103 ? 4.299 5.871 0.099 1.00 91.19 103 ASN A O 1
ATOM 849 N N . LYS A 1 104 ? 5.814 4.343 0.738 1.00 91.00 104 LYS A N 1
ATOM 850 C CA . LYS A 1 104 ? 6.698 4.588 -0.414 1.00 91.00 104 LYS A CA 1
ATOM 851 C C . LYS A 1 104 ? 6.066 4.226 -1.752 1.00 91.00 104 LYS A C 1
ATOM 853 O O . LYS A 1 104 ? 6.433 4.814 -2.761 1.00 91.00 104 LYS A O 1
ATOM 858 N N . VAL A 1 105 ? 5.117 3.289 -1.796 1.00 88.56 105 VAL A N 1
ATOM 859 C CA . VAL A 1 105 ? 4.410 2.925 -3.041 1.00 88.56 105 VAL A CA 1
ATOM 860 C C . VAL A 1 105 ? 3.574 4.057 -3.630 1.00 88.56 105 VAL A C 1
ATOM 862 O O . VAL A 1 105 ? 3.352 4.064 -4.835 1.00 88.56 105 VAL A O 1
ATOM 865 N N . THR A 1 106 ? 3.161 5.046 -2.838 1.00 83.81 106 THR A N 1
ATOM 866 C CA . THR A 1 106 ? 2.445 6.228 -3.341 1.00 83.81 106 THR A CA 1
ATOM 867 C C . THR A 1 106 ? 3.319 7.464 -3.317 1.00 83.81 106 THR A C 1
ATOM 869 O O . THR A 1 106 ? 3.420 8.119 -4.341 1.00 83.81 106 THR A O 1
ATOM 872 N N . LYS A 1 107 ? 4.088 7.703 -2.252 1.00 85.69 107 LYS A N 1
ATOM 873 C CA . LYS A 1 107 ? 4.935 8.901 -2.154 1.00 85.69 107 LYS A CA 1
ATOM 874 C C . LYS A 1 107 ? 6.181 8.815 -3.029 1.00 85.69 107 LYS A C 1
ATOM 876 O O . LYS A 1 107 ? 6.807 7.758 -3.139 1.00 85.69 107 LYS A O 1
ATOM 881 N N . SER A 1 108 ? 6.551 9.924 -3.658 1.00 78.50 108 SER A N 1
ATOM 882 C CA . SER A 1 108 ? 7.808 10.028 -4.397 1.00 78.50 108 SER A CA 1
ATOM 883 C C . SER A 1 108 ? 8.998 9.882 -3.444 1.00 78.50 108 SER A C 1
ATOM 885 O O . SER A 1 108 ? 9.110 10.606 -2.459 1.00 78.50 108 SER A O 1
ATOM 887 N N . VAL A 1 109 ? 9.891 8.932 -3.730 1.00 80.12 109 VAL A N 1
ATOM 888 C CA . VAL A 1 109 ? 11.120 8.710 -2.958 1.00 80.12 109 VAL A CA 1
ATOM 889 C C . VAL A 1 109 ? 12.302 9.037 -3.854 1.00 80.12 109 VAL A C 1
ATOM 891 O O . VAL A 1 109 ? 12.473 8.445 -4.921 1.00 80.12 109 VAL A O 1
ATOM 894 N N . LYS A 1 110 ? 13.120 10.002 -3.430 1.00 80.25 110 LYS A N 1
ATOM 895 C CA . LYS A 1 110 ? 14.277 10.451 -4.205 1.00 80.25 110 LYS A CA 1
ATOM 896 C C . LYS A 1 110 ? 15.219 9.277 -4.467 1.00 80.25 110 LYS A C 1
ATOM 898 O O . LYS A 1 110 ? 15.654 8.605 -3.537 1.00 80.25 110 LYS A O 1
ATOM 903 N N . GLY A 1 111 ? 15.551 9.057 -5.738 1.00 82.69 111 GLY A N 1
ATOM 904 C CA . GLY A 1 111 ? 16.525 8.038 -6.118 1.00 82.69 111 GLY A CA 1
ATOM 905 C C . GLY A 1 111 ? 16.040 6.596 -5.993 1.00 82.69 111 GLY A C 1
ATOM 906 O O . GLY A 1 111 ? 16.900 5.723 -5.948 1.00 82.69 111 GLY A O 1
ATOM 907 N N . LEU A 1 112 ? 14.725 6.337 -5.924 1.00 87.88 112 LEU A N 1
ATOM 908 C CA . LEU A 1 112 ? 14.161 4.989 -5.806 1.00 87.88 112 LEU A CA 1
ATOM 909 C C . LEU A 1 112 ? 12.947 4.804 -6.735 1.00 87.88 112 LEU A C 1
ATOM 911 O O . LEU A 1 112 ? 11.840 5.238 -6.424 1.00 87.88 112 LEU A O 1
ATOM 915 N N . GLY A 1 113 ? 13.161 4.147 -7.877 1.00 91.38 113 GLY A N 1
ATOM 916 C CA . GLY A 1 113 ? 12.120 3.830 -8.863 1.00 91.38 113 GLY A CA 1
ATOM 917 C C . GLY A 1 113 ? 11.425 2.491 -8.615 1.00 91.38 113 GLY A C 1
ATOM 918 O O . GLY A 1 113 ? 10.248 2.344 -8.938 1.00 91.38 113 GLY A O 1
ATOM 919 N N . PHE A 1 114 ? 12.119 1.532 -7.998 1.00 96.19 114 PHE A N 1
ATOM 920 C CA . PHE A 1 114 ? 11.576 0.210 -7.687 1.00 96.19 114 PHE A CA 1
ATOM 921 C C . PHE A 1 114 ? 11.581 -0.047 -6.189 1.00 96.19 114 PHE A C 1
ATOM 923 O O . PHE A 1 114 ? 12.565 0.199 -5.495 1.00 96.19 114 PHE A O 1
ATOM 930 N N . ILE A 1 115 ? 10.460 -0.550 -5.690 1.00 95.75 115 ILE A N 1
ATOM 931 C CA . ILE A 1 115 ? 10.208 -0.725 -4.265 1.00 95.75 115 ILE A CA 1
ATOM 932 C C . ILE A 1 115 ? 9.993 -2.214 -4.001 1.00 95.75 115 ILE A C 1
ATOM 934 O O . ILE A 1 115 ? 9.047 -2.778 -4.555 1.00 95.75 115 ILE A O 1
ATOM 938 N N . PRO A 1 116 ? 10.824 -2.868 -3.170 1.00 95.88 116 PRO A N 1
ATOM 939 C CA . PRO A 1 116 ? 10.658 -4.285 -2.881 1.00 95.88 116 PRO A CA 1
ATOM 940 C C . PRO A 1 116 ? 9.377 -4.530 -2.082 1.00 95.88 116 PRO A C 1
ATOM 942 O O . PRO A 1 116 ? 9.080 -3.813 -1.121 1.00 95.88 116 PRO A O 1
ATOM 945 N N . ILE A 1 117 ? 8.652 -5.577 -2.474 1.00 96.75 117 ILE A N 1
ATOM 946 C CA . ILE A 1 117 ? 7.406 -6.029 -1.859 1.00 96.75 117 ILE A CA 1
ATOM 947 C C . ILE A 1 117 ? 7.674 -7.338 -1.132 1.00 96.75 117 ILE A C 1
ATOM 949 O O . ILE A 1 117 ? 8.102 -8.328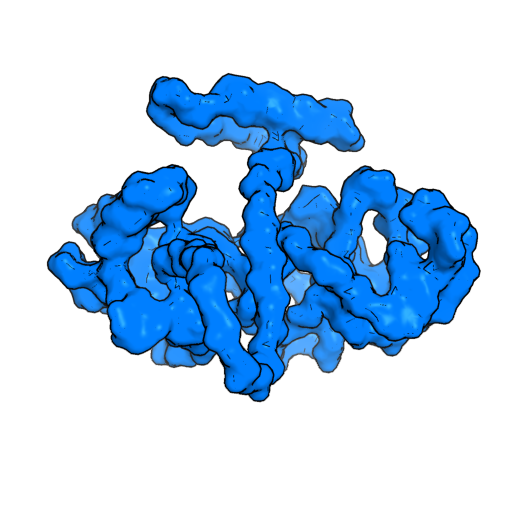 -1.729 1.00 96.75 117 ILE A O 1
ATOM 953 N N . LYS A 1 118 ? 7.413 -7.339 0.173 1.00 96.06 118 LYS A N 1
ATOM 954 C CA . LYS A 1 118 ? 7.515 -8.537 1.003 1.00 96.06 118 LYS A CA 1
ATOM 955 C C . LYS A 1 118 ? 6.189 -9.279 1.025 1.00 96.06 118 LYS A C 1
ATOM 957 O O . LYS A 1 118 ? 5.122 -8.663 1.037 1.00 96.06 118 LYS A O 1
ATOM 962 N N . THR A 1 119 ? 6.272 -10.601 1.075 1.00 95.56 119 THR A N 1
ATOM 963 C CA . THR A 1 119 ? 5.111 -11.486 1.053 1.00 95.56 119 THR A CA 1
ATOM 964 C C . THR A 1 119 ? 5.133 -12.453 2.225 1.00 95.56 119 THR A C 1
ATOM 966 O O . THR A 1 119 ? 6.196 -12.756 2.760 1.00 95.56 119 THR A O 1
ATOM 969 N N . THR A 1 120 ? 3.962 -12.953 2.602 1.00 92.88 120 THR A N 1
ATOM 970 C CA . THR A 1 120 ? 3.822 -14.113 3.488 1.00 92.88 120 THR A CA 1
ATOM 971 C C . THR A 1 120 ? 4.148 -15.409 2.741 1.00 92.88 120 THR A C 1
ATOM 973 O O . THR A 1 120 ? 4.161 -15.426 1.507 1.00 92.88 120 THR A O 1
ATOM 976 N N . ASP A 1 121 ? 4.339 -16.504 3.477 1.00 91.19 121 ASP A N 1
ATOM 977 C CA . ASP A 1 121 ? 4.647 -17.823 2.900 1.00 91.19 121 ASP A CA 1
ATOM 978 C C . ASP A 1 121 ? 3.489 -18.401 2.069 1.00 91.19 121 ASP A C 1
ATOM 980 O O . ASP A 1 121 ? 3.721 -19.104 1.090 1.00 91.19 121 ASP A O 1
ATOM 984 N N . ASP A 1 122 ? 2.245 -18.036 2.397 1.00 91.19 122 ASP A N 1
ATOM 985 C CA . ASP A 1 122 ? 1.039 -18.462 1.667 1.00 91.19 122 ASP A CA 1
ATOM 986 C C . ASP A 1 122 ? 0.798 -17.699 0.348 1.00 91.19 122 ASP A C 1
ATOM 988 O O . ASP A 1 122 ? -0.210 -17.913 -0.330 1.00 91.19 122 ASP A O 1
ATOM 992 N N . CYS A 1 123 ? 1.688 -16.772 -0.019 1.00 93.94 123 CYS A N 1
ATOM 993 C CA . CYS A 1 123 ? 1.596 -16.060 -1.290 1.00 93.94 123 CYS A CA 1
ATOM 994 C C . CYS A 1 123 ? 1.784 -17.038 -2.464 1.00 93.94 123 CYS A C 1
ATOM 996 O O . CYS A 1 123 ? 2.688 -17.877 -2.399 1.00 93.94 123 CYS A O 1
ATOM 998 N N . PRO A 1 124 ? 1.006 -16.926 -3.562 1.00 94.31 124 PRO A N 1
ATOM 999 C CA . PRO A 1 124 ? 1.201 -17.773 -4.732 1.00 94.31 124 PRO A CA 1
ATOM 1000 C C . PRO A 1 124 ? 2.669 -17.784 -5.195 1.00 94.31 124 PRO A C 1
ATOM 1002 O O . PRO A 1 124 ? 3.278 -16.718 -5.333 1.00 94.31 124 PRO A O 1
ATOM 1005 N N . PRO A 1 125 ? 3.260 -18.966 -5.455 1.00 90.88 125 PRO A N 1
ATOM 1006 C CA . PRO A 1 125 ? 4.685 -19.080 -5.765 1.00 90.88 125 PRO A CA 1
ATOM 1007 C C . PRO A 1 125 ? 5.048 -18.475 -7.128 1.00 90.88 125 PRO A C 1
ATOM 1009 O O . PRO A 1 125 ? 6.211 -18.140 -7.364 1.00 90.88 125 PRO A O 1
ATOM 1012 N N . ASN A 1 126 ? 4.065 -18.343 -8.024 1.00 93.56 126 ASN A N 1
ATOM 1013 C CA . ASN A 1 126 ? 4.206 -17.720 -9.329 1.00 93.56 126 ASN A CA 1
ATOM 1014 C C . ASN A 1 126 ? 3.457 -16.372 -9.342 1.00 93.56 126 ASN A C 1
ATOM 1016 O O . ASN A 1 126 ? 2.248 -16.354 -9.100 1.00 93.56 126 ASN A O 1
ATOM 1020 N N . PRO A 1 127 ? 4.118 -15.242 -9.669 1.00 93.88 127 PRO A N 1
ATOM 1021 C CA . PRO A 1 127 ? 3.476 -13.927 -9.633 1.00 93.88 127 PRO A CA 1
ATOM 1022 C C . PRO A 1 127 ? 2.272 -13.786 -10.576 1.00 93.88 127 PRO A C 1
ATOM 1024 O O . PRO A 1 127 ? 1.419 -12.930 -10.359 1.00 93.88 127 PRO A O 1
ATOM 1027 N N . VAL A 1 128 ? 2.194 -14.609 -11.627 1.00 94.25 128 VAL A N 1
ATOM 1028 C CA . VAL A 1 128 ? 1.080 -14.607 -12.594 1.00 94.25 128 VAL A CA 1
ATOM 1029 C C . VAL A 1 128 ? -0.254 -14.980 -11.940 1.00 94.25 128 VAL A C 1
ATOM 1031 O O . VAL A 1 128 ? -1.304 -14.466 -12.349 1.00 94.25 128 VAL A O 1
ATOM 1034 N N . ASP A 1 129 ? -0.189 -15.812 -10.899 1.00 94.19 129 ASP A N 1
ATOM 1035 C CA . ASP A 1 129 ? -1.338 -16.353 -10.168 1.00 94.19 129 ASP A CA 1
ATOM 1036 C C . ASP A 1 129 ? -1.862 -15.379 -9.098 1.00 94.19 129 ASP A C 1
ATOM 1038 O O . ASP A 1 129 ? -2.861 -15.651 -8.433 1.00 94.19 129 ASP A O 1
ATOM 1042 N N . ILE A 1 130 ? -1.214 -14.220 -8.928 1.00 94.50 130 ILE A N 1
ATOM 1043 C CA . ILE A 1 130 ? -1.689 -13.167 -8.032 1.00 94.50 130 ILE A CA 1
ATOM 1044 C C . ILE A 1 130 ? -2.966 -12.538 -8.609 1.00 94.50 130 ILE A C 1
ATOM 1046 O O . ILE A 1 130 ? -2.970 -11.943 -9.697 1.00 94.50 130 ILE A O 1
ATOM 1050 N N . ASP A 1 131 ? -4.042 -12.645 -7.829 1.00 91.50 131 ASP A N 1
ATOM 1051 C CA . ASP A 1 131 ? -5.343 -12.026 -8.077 1.00 91.50 131 ASP A CA 1
ATOM 1052 C C . ASP A 1 131 ? -5.652 -10.954 -7.021 1.00 91.50 131 ASP A C 1
ATOM 1054 O O . ASP A 1 131 ? -5.964 -11.247 -5.865 1.00 91.50 131 ASP A O 1
ATOM 1058 N N . PHE A 1 132 ? -5.593 -9.691 -7.441 1.00 92.06 132 PHE A N 1
ATOM 1059 C CA . PHE A 1 132 ? -5.829 -8.539 -6.575 1.00 92.06 132 PHE A CA 1
ATOM 1060 C C . PHE A 1 132 ? -7.309 -8.283 -6.263 1.00 92.06 132 PHE A C 1
ATOM 1062 O O . PHE A 1 132 ? -7.604 -7.589 -5.292 1.00 92.06 132 PHE A O 1
ATOM 1069 N N . LYS A 1 133 ? -8.248 -8.819 -7.053 1.00 85.38 133 LYS A N 1
ATOM 1070 C CA . LYS A 1 133 ? -9.672 -8.460 -6.945 1.00 85.38 133 LYS A CA 1
ATOM 1071 C C . LYS A 1 133 ? -10.427 -9.295 -5.921 1.00 85.38 133 LYS A C 1
ATOM 1073 O O . LYS A 1 133 ? -11.301 -8.774 -5.231 1.00 85.38 133 LYS A O 1
ATOM 1078 N N . SER A 1 134 ? -10.082 -10.572 -5.787 1.00 83.00 134 SER A N 1
ATOM 1079 C CA . SER A 1 134 ? -10.758 -11.497 -4.865 1.00 83.00 134 SER A CA 1
ATOM 1080 C C . SER A 1 134 ? -10.110 -11.592 -3.477 1.00 83.00 134 SER A C 1
ATOM 1082 O O . SER A 1 134 ? -10.694 -12.172 -2.564 1.00 83.00 134 SER A O 1
ATOM 1084 N N . SER A 1 135 ? -8.909 -11.029 -3.301 1.00 83.75 135 SER A N 1
ATOM 1085 C CA . SER A 1 135 ? -8.028 -11.311 -2.154 1.00 83.75 135 SER A CA 1
ATOM 1086 C C . SER A 1 135 ? -7.605 -10.063 -1.366 1.00 83.75 135 SER A C 1
ATOM 1088 O O . SER A 1 135 ? -6.513 -10.020 -0.796 1.00 83.75 135 SER A O 1
ATOM 1090 N N . GLY A 1 136 ? -8.456 -9.035 -1.348 1.00 89.69 136 GLY A N 1
ATOM 1091 C CA . GLY A 1 136 ? -8.220 -7.801 -0.599 1.00 89.69 136 GLY A CA 1
ATOM 1092 C C . GLY A 1 136 ? -8.555 -7.928 0.892 1.00 89.69 136 GLY A C 1
ATOM 1093 O O . GLY A 1 136 ? -9.618 -8.438 1.243 1.00 89.69 136 GLY A O 1
ATOM 1094 N N . VAL A 1 137 ? -7.701 -7.394 1.765 1.00 93.81 137 VAL A N 1
ATOM 1095 C CA . VAL A 1 137 ? -7.965 -7.295 3.210 1.00 93.81 137 VAL A CA 1
ATOM 1096 C C . VAL A 1 137 ? -8.784 -6.057 3.526 1.00 93.81 137 VAL A C 1
ATOM 1098 O O . VAL A 1 137 ? -8.610 -4.991 2.923 1.00 93.81 137 VAL A O 1
ATOM 1101 N N . ASN A 1 138 ? -9.702 -6.168 4.475 1.00 95.12 138 ASN A N 1
ATOM 1102 C CA . ASN A 1 138 ? -10.344 -5.019 5.094 1.00 95.12 138 ASN A CA 1
ATOM 1103 C C . ASN A 1 138 ? -9.553 -4.597 6.330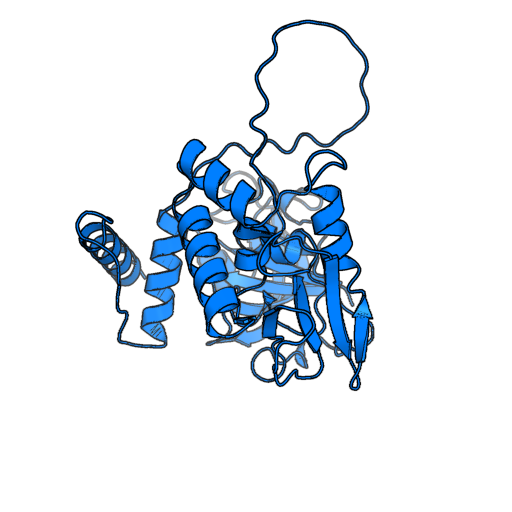 1.00 95.12 138 ASN A C 1
ATOM 1105 O O . ASN A 1 138 ? -8.858 -5.396 6.951 1.00 95.12 138 ASN A O 1
ATOM 1109 N N . ILE A 1 139 ? -9.659 -3.318 6.665 1.00 96.19 139 ILE A N 1
ATOM 1110 C CA . ILE A 1 139 ? -8.967 -2.725 7.801 1.00 96.19 139 ILE A CA 1
ATOM 1111 C C . ILE A 1 139 ? -10.018 -2.026 8.647 1.00 96.19 139 ILE A C 1
ATOM 1113 O O . ILE A 1 139 ? -10.765 -1.184 8.141 1.00 96.19 139 ILE A O 1
ATOM 1117 N N . TYR A 1 140 ? -10.067 -2.378 9.921 1.00 98.00 140 TYR A N 1
ATOM 1118 C CA . TYR A 1 140 ? -11.011 -1.843 10.887 1.00 98.00 140 TYR A CA 1
ATOM 1119 C C . TYR A 1 140 ? -10.255 -1.225 12.056 1.00 98.00 140 TYR A C 1
ATOM 1121 O O . TYR A 1 140 ? -9.267 -1.787 12.520 1.00 98.00 140 TYR A O 1
ATOM 1129 N N . ILE A 1 141 ? -10.737 -0.088 12.541 1.00 98.31 141 ILE A N 1
ATOM 1130 C CA . ILE A 1 141 ? -10.379 0.450 13.854 1.00 98.31 141 ILE A CA 1
ATOM 1131 C C . ILE A 1 141 ? -11.608 0.242 14.728 1.00 98.31 141 ILE A C 1
ATOM 1133 O O . ILE A 1 141 ? -12.687 0.680 14.337 1.00 98.31 141 ILE A O 1
ATOM 1137 N N . ALA A 1 142 ? -11.491 -0.487 15.833 1.00 98.12 142 ALA A N 1
ATOM 1138 C CA . ALA A 1 142 ? -12.659 -0.974 16.560 1.00 98.12 142 ALA A CA 1
ATOM 1139 C C . ALA A 1 142 ? -12.410 -1.079 18.064 1.00 98.12 142 ALA A C 1
ATOM 1141 O O . ALA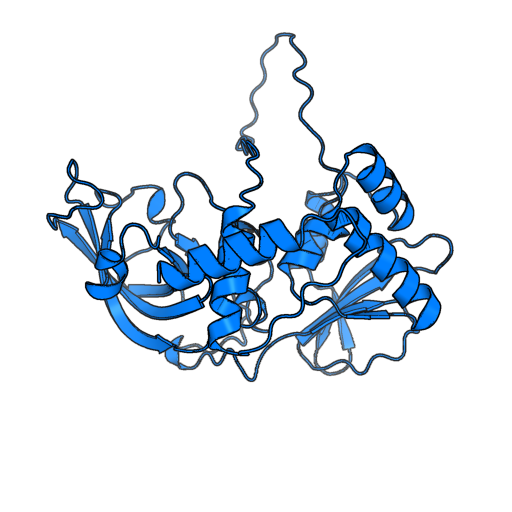 A 1 142 ? -11.287 -1.353 18.486 1.00 98.12 142 ALA A O 1
ATOM 1142 N N . LEU A 1 143 ? -13.474 -0.913 18.849 1.00 97.44 143 LEU A N 1
ATOM 1143 C CA . LEU A 1 143 ? -13.506 -1.334 20.248 1.00 97.44 143 LEU A CA 1
ATOM 1144 C C . LEU A 1 143 ? -13.393 -2.864 20.341 1.00 97.44 143 LEU A C 1
ATOM 1146 O O . LEU A 1 143 ? -13.718 -3.582 19.390 1.00 97.44 143 LEU A O 1
ATOM 1150 N N . GLU A 1 144 ? -12.925 -3.373 21.480 1.00 92.75 144 GLU A N 1
ATOM 1151 C CA . GLU A 1 144 ? -12.697 -4.812 21.672 1.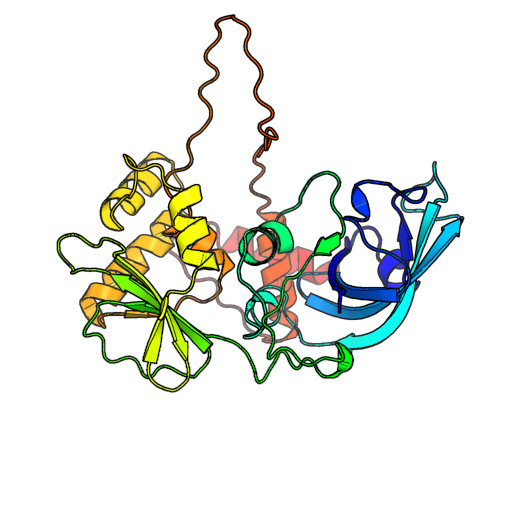00 92.75 144 GLU A CA 1
ATOM 1152 C C . GLU A 1 144 ? -13.978 -5.653 21.512 1.00 92.75 144 GLU A C 1
ATOM 1154 O O . GLU A 1 144 ? -13.934 -6.746 20.943 1.00 92.75 144 GLU A O 1
ATOM 1159 N N . ASP A 1 145 ? -15.117 -5.114 21.945 1.00 91.06 145 ASP A N 1
ATOM 1160 C CA . ASP A 1 145 ? -16.447 -5.729 21.922 1.00 91.06 145 ASP A CA 1
ATOM 1161 C C . ASP A 1 145 ? -17.279 -5.380 20.672 1.00 91.06 145 ASP A C 1
ATOM 1163 O O . ASP A 1 145 ? -18.443 -5.777 20.555 1.00 91.06 145 ASP A O 1
ATOM 1167 N N . ALA A 1 146 ? -16.693 -4.671 19.701 1.00 93.62 146 ALA A N 1
ATOM 1168 C CA . ALA A 1 146 ? -17.395 -4.266 18.491 1.00 93.62 146 ALA A CA 1
ATOM 1169 C C . ALA A 1 146 ? -17.855 -5.474 17.654 1.00 93.62 146 ALA A C 1
ATOM 1171 O O . ALA A 1 146 ? -17.086 -6.378 17.315 1.00 93.62 146 ALA A O 1
ATOM 1172 N N . SER A 1 147 ? -19.123 -5.455 17.241 1.00 92.06 147 SER A N 1
ATOM 1173 C CA . SER A 1 147 ? -19.732 -6.517 16.432 1.00 92.06 147 SER A CA 1
ATOM 1174 C C . SER A 1 147 ? -19.379 -6.380 14.946 1.00 92.06 147 SER A C 1
ATOM 1176 O O . SER A 1 147 ? -20.197 -5.963 14.128 1.00 92.06 147 SER A O 1
ATOM 1178 N N . VAL A 1 148 ? -18.148 -6.748 14.585 1.00 94.81 148 VAL A N 1
ATOM 1179 C CA . VAL A 1 148 ? -17.654 -6.732 13.199 1.00 94.81 148 VAL A CA 1
ATOM 1180 C C . VAL A 1 148 ? -17.552 -8.156 12.648 1.00 94.81 148 VAL A C 1
ATOM 1182 O O . VAL A 1 148 ? -16.997 -9.054 13.277 1.00 94.81 148 VAL A O 1
ATOM 1185 N N . ASN A 1 149 ? -18.064 -8.368 11.433 1.00 94.56 149 ASN A N 1
ATOM 1186 C CA . ASN A 1 149 ? -17.926 -9.641 10.725 1.00 94.56 149 ASN A CA 1
ATOM 1187 C C . ASN A 1 149 ? -16.596 -9.689 9.956 1.00 94.56 149 ASN A C 1
ATOM 1189 O O . ASN A 1 149 ? -16.524 -9.259 8.800 1.00 94.56 149 ASN A O 1
ATOM 1193 N N . TYR A 1 150 ? -15.547 -10.172 10.620 1.00 95.06 150 TYR A N 1
ATOM 1194 C CA . TYR A 1 150 ? -14.202 -10.270 10.056 1.00 95.06 150 TYR A CA 1
ATOM 1195 C C . TYR A 1 150 ? -14.066 -11.420 9.058 1.00 95.06 150 TYR A C 1
ATOM 1197 O O . TYR A 1 150 ? -14.559 -12.529 9.270 1.00 95.06 150 TYR A O 1
ATOM 1205 N N . LYS A 1 151 ? -13.335 -11.160 7.974 1.00 94.44 151 LYS A N 1
ATOM 1206 C CA . LYS A 1 151 ? -12.882 -12.174 7.021 1.00 94.44 151 LYS A CA 1
ATOM 1207 C C . LYS A 1 151 ? -11.433 -12.549 7.294 1.00 94.44 151 LYS A C 1
ATOM 1209 O O . LYS A 1 151 ? -10.670 -11.772 7.860 1.00 94.44 151 LYS A O 1
ATOM 1214 N N . ASP A 1 152 ? -11.054 -13.741 6.851 1.00 92.75 152 ASP A N 1
ATOM 1215 C CA . ASP A 1 152 ? -9.669 -14.199 6.920 1.00 92.75 152 ASP A CA 1
ATOM 1216 C C . ASP A 1 152 ? -8.725 -13.208 6.209 1.00 92.75 152 ASP A C 1
ATOM 1218 O O . ASP A 1 152 ? -8.964 -12.809 5.066 1.00 92.75 152 ASP A O 1
ATOM 1222 N N . GLY A 1 153 ? -7.679 -12.781 6.916 1.00 92.31 153 GLY A N 1
ATOM 1223 C CA . GLY A 1 153 ? -6.714 -11.766 6.498 1.00 92.31 153 GLY A CA 1
ATOM 1224 C C . GLY A 1 153 ? -7.072 -10.322 6.869 1.00 92.31 153 GLY A C 1
ATOM 1225 O O . GLY A 1 153 ? -6.200 -9.456 6.750 1.00 92.31 153 GLY A O 1
ATOM 1226 N N . ASP A 1 154 ? -8.299 -10.039 7.324 1.00 95.94 154 ASP A N 1
ATOM 1227 C CA . ASP A 1 154 ? -8.689 -8.693 7.760 1.00 95.94 154 ASP A CA 1
ATOM 1228 C C . ASP A 1 154 ? -7.831 -8.222 8.942 1.00 95.94 154 ASP A C 1
ATOM 1230 O O . ASP A 1 154 ? -7.351 -9.013 9.752 1.00 95.94 154 ASP A O 1
ATOM 1234 N N . ILE A 1 155 ? -7.637 -6.911 9.042 1.00 97.31 155 ILE A N 1
ATOM 1235 C CA . ILE A 1 155 ? -6.798 -6.279 10.060 1.00 97.31 155 ILE A CA 1
ATOM 1236 C C . ILE A 1 155 ? -7.683 -5.471 11.007 1.00 97.31 155 ILE A C 1
ATOM 1238 O O . ILE A 1 155 ? -8.557 -4.721 10.559 1.00 97.31 155 ILE A O 1
ATOM 1242 N N . ARG A 1 156 ? -7.429 -5.587 12.310 1.00 97.94 156 ARG A N 1
ATOM 1243 C CA . ARG A 1 156 ? -8.079 -4.810 13.366 1.00 97.94 156 ARG A CA 1
ATOM 1244 C C . ARG A 1 156 ? -7.043 -4.003 14.141 1.00 97.94 156 ARG A C 1
ATOM 1246 O O . ARG A 1 156 ? -6.074 -4.559 14.637 1.00 97.94 156 ARG A O 1
ATOM 1253 N N . VAL A 1 157 ? -7.284 -2.707 14.271 1.00 98.06 157 VAL A N 1
ATOM 1254 C CA . VAL A 1 157 ? -6.631 -1.828 15.244 1.00 98.06 157 VAL A CA 1
ATOM 1255 C C . VAL A 1 157 ? -7.582 -1.699 16.428 1.00 98.06 157 VAL A C 1
ATOM 1257 O O . VAL A 1 157 ? -8.675 -1.152 16.275 1.00 98.06 157 VAL A O 1
ATOM 1260 N N . THR A 1 158 ? -7.197 -2.252 17.572 1.00 97.75 158 THR A N 1
ATOM 1261 C CA . THR A 1 158 ? -8.040 -2.309 18.769 1.00 97.75 158 THR A CA 1
ATOM 1262 C C . THR A 1 158 ? -7.899 -1.019 19.568 1.00 97.75 158 THR A C 1
ATOM 1264 O O . THR A 1 158 ? -6.781 -0.586 19.852 1.00 97.75 158 THR A O 1
ATOM 1267 N N . ILE A 1 159 ? -9.033 -0.416 19.923 1.00 97.56 159 ILE A N 1
ATOM 1268 C CA . ILE A 1 159 ? -9.130 0.761 20.786 1.00 97.56 159 ILE A CA 1
ATOM 1269 C C . ILE A 1 159 ? -9.648 0.330 22.159 1.00 97.56 159 ILE A C 1
ATOM 1271 O O . ILE A 1 159 ? -10.606 -0.437 22.231 1.00 97.56 159 ILE A O 1
ATOM 1275 N N . ASP A 1 160 ? -9.020 0.809 23.234 1.00 95.62 160 ASP A N 1
ATOM 1276 C CA . ASP A 1 160 ? -9.338 0.391 24.605 1.00 95.62 160 ASP A CA 1
ATOM 1277 C C . ASP A 1 160 ? -10.776 0.717 25.035 1.00 95.62 160 ASP A C 1
ATOM 1279 O O . ASP A 1 160 ? -11.483 -0.150 25.537 1.00 95.62 160 ASP A O 1
ATOM 1283 N N . ASN A 1 161 ? -11.202 1.971 24.889 1.00 94.69 161 ASN A N 1
ATOM 1284 C CA . ASN A 1 161 ? -12.526 2.466 25.260 1.00 94.69 161 ASN A CA 1
ATOM 1285 C C . ASN A 1 161 ? -12.760 3.879 24.685 1.00 94.69 161 ASN A C 1
ATOM 1287 O O . ASN A 1 161 ? -11.851 4.524 24.164 1.00 94.69 161 ASN A O 1
ATOM 1291 N N . LEU A 1 162 ? -13.993 4.385 24.800 1.00 95.12 162 LEU A N 1
ATOM 1292 C CA . LEU A 1 162 ? -14.385 5.706 24.280 1.00 95.12 162 LEU A CA 1
ATOM 1293 C C . LEU A 1 162 ? -13.879 6.898 25.115 1.00 95.12 162 LEU A C 1
ATOM 1295 O O . LEU A 1 162 ? -13.898 8.036 24.633 1.00 95.12 162 LEU A O 1
ATOM 1299 N N . GLU A 1 163 ? -13.437 6.657 26.351 1.00 92.94 163 GLU A N 1
ATOM 1300 C CA . GLU A 1 163 ? -12.924 7.703 27.239 1.00 92.94 163 GLU A CA 1
ATOM 1301 C C . GLU A 1 163 ? -11.461 8.024 26.907 1.00 92.94 163 GLU A C 1
ATOM 1303 O O . GLU A 1 163 ? -11.119 9.177 26.649 1.00 92.94 163 GLU A O 1
ATOM 1308 N N . GLN A 1 164 ? -10.613 6.996 26.857 1.00 93.19 164 GLN A N 1
ATOM 1309 C CA . GLN A 1 164 ? -9.175 7.107 26.619 1.00 93.19 164 GLN A CA 1
ATOM 1310 C C . GLN A 1 164 ? -8.813 7.077 25.131 1.00 93.19 164 GLN A C 1
ATOM 1312 O O . GLN A 1 164 ? -7.907 7.796 24.718 1.00 93.19 164 GLN A O 1
ATOM 1317 N N . MET A 1 165 ? -9.505 6.275 24.315 1.00 94.25 165 MET A N 1
ATOM 1318 C CA . MET A 1 165 ? -9.261 6.119 22.876 1.00 94.25 165 MET A CA 1
ATOM 1319 C C . MET A 1 165 ? -7.793 5.828 22.513 1.00 94.25 165 MET A C 1
ATOM 1321 O O . MET A 1 165 ? -7.214 6.457 21.617 1.00 94.25 165 MET A O 1
ATOM 1325 N N . LYS A 1 166 ? -7.181 4.877 23.222 1.00 94.31 166 LYS A N 1
ATOM 1326 C CA . LYS A 1 166 ? -5.810 4.402 22.997 1.00 94.31 166 LYS A CA 1
ATOM 1327 C C . LYS A 1 166 ? -5.799 3.159 22.127 1.00 94.31 166 LYS A C 1
ATOM 1329 O O . LYS A 1 166 ? -6.632 2.274 22.291 1.00 94.31 166 LYS A O 1
ATOM 1334 N N . ILE A 1 167 ? -4.804 3.069 21.247 1.00 95.25 167 ILE A N 1
ATOM 1335 C CA . ILE A 1 167 ? -4.524 1.842 20.499 1.00 95.25 167 ILE A CA 1
ATOM 1336 C C . ILE A 1 167 ? -3.845 0.846 21.441 1.00 95.25 167 ILE A C 1
ATOM 1338 O O . ILE A 1 167 ? -2.799 1.156 22.012 1.00 95.25 167 ILE A O 1
ATOM 1342 N N . THR A 1 168 ? -4.422 -0.344 21.590 1.00 94.06 168 THR A N 1
ATOM 1343 C CA . THR A 1 168 ? -3.892 -1.406 22.465 1.00 94.06 168 THR A CA 1
ATOM 1344 C C . THR A 1 168 ? -3.197 -2.517 21.696 1.00 94.06 168 THR A C 1
ATOM 1346 O O . THR A 1 168 ? -2.188 -3.043 22.161 1.00 94.06 168 THR A O 1
ATOM 1349 N N . SER A 1 169 ? -3.712 -2.870 20.520 1.00 95.06 169 SER A N 1
ATOM 1350 C CA . SER A 1 169 ? -3.137 -3.900 19.658 1.00 95.06 169 SER A CA 1
ATOM 1351 C C . SER A 1 169 ? -3.472 -3.655 18.193 1.00 95.06 169 SER A C 1
ATOM 1353 O O . SER A 1 169 ? -4.469 -3.010 17.852 1.00 95.06 169 SER A O 1
ATOM 1355 N N . ILE A 1 170 ? -2.639 -4.204 17.311 1.00 97.44 170 ILE A N 1
ATOM 1356 C CA . ILE A 1 170 ? -2.958 -4.339 15.893 1.00 97.44 170 ILE A CA 1
ATOM 1357 C C . ILE A 1 170 ? -2.865 -5.814 15.523 1.00 97.44 170 ILE A C 1
ATOM 1359 O O . ILE A 1 170 ? -1.793 -6.411 15.574 1.00 97.44 170 ILE A O 1
ATOM 1363 N N . ASP A 1 171 ? -3.986 -6.403 15.136 1.00 97.62 171 ASP A N 1
ATOM 1364 C CA . ASP A 1 171 ? -4.122 -7.841 14.935 1.00 97.62 171 ASP A CA 1
ATOM 1365 C C . ASP A 1 171 ? -4.604 -8.154 13.519 1.00 97.62 171 ASP A C 1
ATOM 1367 O O . ASP A 1 171 ? -5.321 -7.369 12.893 1.00 97.62 171 ASP A O 1
ATOM 1371 N N . ARG A 1 172 ? -4.247 -9.334 13.019 1.00 96.31 172 ARG A N 1
ATOM 1372 C CA . ARG A 1 172 ? -4.802 -9.924 11.804 1.00 96.31 172 ARG A CA 1
ATOM 1373 C C . ARG A 1 172 ? -5.738 -11.065 12.187 1.00 96.31 172 ARG A C 1
ATOM 1375 O O . ARG A 1 172 ? -5.421 -11.877 13.053 1.00 96.31 172 ARG A O 1
ATOM 1382 N N . PHE A 1 173 ? -6.906 -11.108 11.559 1.00 96.12 173 PHE A N 1
ATOM 1383 C CA . PHE A 1 173 ? -7.877 -12.170 11.759 1.00 96.12 173 PHE A CA 1
ATOM 1384 C C . PHE A 1 173 ? -7.531 -13.353 10.859 1.00 96.12 173 PHE A C 1
ATOM 1386 O O . PHE A 1 173 ? -7.680 -13.275 9.643 1.00 96.12 173 PHE A O 1
ATOM 1393 N N . GLU A 1 174 ? -7.067 -14.447 11.446 1.00 93.56 174 GLU A N 1
ATOM 1394 C CA . GLU A 1 174 ? -6.661 -15.648 10.723 1.00 93.56 174 GLU A CA 1
ATOM 1395 C C . GLU A 1 174 ? -7.345 -16.868 11.330 1.00 93.56 174 GLU A C 1
ATOM 1397 O O . GLU A 1 174 ? -7.300 -17.094 12.543 1.00 93.56 174 GLU A O 1
ATOM 1402 N N . LYS A 1 175 ? -7.998 -17.674 10.486 1.00 90.50 175 LYS A N 1
ATOM 1403 C CA . LYS A 1 175 ? -8.628 -18.949 10.877 1.00 90.50 175 LYS A CA 1
ATOM 1404 C C . LYS A 1 175 ? -9.529 -18.827 12.120 1.00 90.50 175 LYS A C 1
ATOM 1406 O O . LYS A 1 175 ? -9.561 -19.716 12.971 1.00 90.50 175 LYS A O 1
ATOM 1411 N N . GLY A 1 176 ? -10.269 -17.721 12.221 1.00 92.50 176 GLY A N 1
ATOM 1412 C CA . GLY A 1 176 ? -11.226 -17.477 13.302 1.00 92.50 176 GLY A CA 1
ATOM 1413 C C . GLY A 1 176 ? -10.645 -16.840 14.568 1.00 92.50 176 GLY A C 1
ATOM 1414 O O . GLY A 1 176 ? -11.358 -16.761 15.567 1.00 92.50 176 GLY A O 1
ATOM 1415 N N . LYS A 1 177 ? -9.375 -16.416 14.572 1.00 95.38 177 LYS A N 1
ATOM 1416 C CA . LYS A 1 177 ? -8.715 -15.817 15.741 1.00 95.38 177 LYS A CA 1
ATOM 1417 C C . LYS A 1 177 ? -7.941 -14.562 15.364 1.00 95.38 177 LYS A C 1
ATOM 1419 O O . LYS A 1 177 ? -7.471 -14.431 14.241 1.00 95.38 177 LYS A O 1
ATOM 1424 N N . PHE A 1 178 ? -7.771 -13.667 16.330 1.00 96.50 178 PHE A N 1
ATOM 1425 C CA . PHE A 1 178 ? -6.860 -12.535 16.206 1.00 96.50 178 PHE A CA 1
ATOM 1426 C C . PHE A 1 178 ? -5.440 -12.961 16.563 1.00 96.50 178 PHE A C 1
ATOM 1428 O O . PHE A 1 178 ? -5.209 -13.545 17.623 1.00 96.50 178 PHE A O 1
ATOM 1435 N N . ILE A 1 179 ? -4.510 -12.682 15.657 1.00 96.50 179 ILE A N 1
ATOM 1436 C CA . ILE A 1 179 ? -3.079 -12.920 15.816 1.00 96.50 179 ILE A CA 1
ATOM 1437 C C . ILE A 1 179 ? -2.378 -11.573 15.681 1.00 96.50 179 ILE A C 1
ATOM 1439 O O . ILE A 1 179 ? -2.672 -10.822 14.751 1.00 96.50 179 ILE A O 1
ATOM 1443 N N . VAL A 1 180 ? -1.450 -11.272 16.588 1.00 97.12 180 VAL A N 1
ATOM 1444 C CA . VAL A 1 180 ? -0.690 -10.015 16.573 1.00 97.12 180 VAL A CA 1
ATOM 1445 C C . VAL A 1 180 ? -0.043 -9.810 15.205 1.00 97.12 180 VAL A C 1
ATOM 1447 O O . VAL A 1 180 ? 0.706 -10.658 14.717 1.00 97.12 180 VAL A O 1
ATOM 1450 N N . TYR A 1 181 ? -0.333 -8.672 14.572 1.00 96.75 181 TYR A N 1
ATOM 1451 C CA . TYR A 1 181 ? 0.205 -8.346 13.259 1.00 96.75 181 TYR A CA 1
ATOM 1452 C C . TYR A 1 181 ? 1.478 -7.509 13.389 1.00 96.75 181 TYR A C 1
ATOM 1454 O O . TYR A 1 181 ? 1.447 -6.276 13.431 1.00 96.75 181 TYR A O 1
ATOM 1462 N N . GLU A 1 182 ? 2.617 -8.196 13.444 1.00 95.00 182 GLU A N 1
ATOM 1463 C CA . GLU A 1 182 ? 3.938 -7.606 13.709 1.00 95.00 182 GLU A CA 1
ATOM 1464 C C . GLU A 1 182 ? 4.281 -6.408 12.818 1.00 95.00 182 GLU A C 1
ATOM 1466 O O . GLU A 1 182 ? 4.829 -5.417 13.292 1.00 95.00 182 GLU A O 1
ATOM 1471 N N . ALA A 1 183 ? 3.932 -6.453 11.527 1.00 94.00 183 ALA A N 1
ATOM 1472 C CA . ALA A 1 183 ? 4.298 -5.396 10.585 1.00 94.00 183 ALA A CA 1
ATOM 1473 C C . ALA A 1 183 ? 3.733 -4.023 10.987 1.00 94.00 183 ALA A C 1
ATOM 1475 O O . ALA A 1 183 ? 4.460 -3.031 10.970 1.00 94.00 183 ALA A O 1
ATOM 1476 N N . PHE A 1 184 ? 2.459 -3.963 11.383 1.00 94.81 184 PHE A N 1
ATOM 1477 C CA . PHE A 1 184 ? 1.845 -2.709 11.816 1.00 94.81 184 PHE A CA 1
ATOM 1478 C C . PHE A 1 184 ? 2.185 -2.331 13.246 1.00 94.81 184 PHE A C 1
ATOM 1480 O O . PHE A 1 184 ? 2.396 -1.145 13.482 1.00 94.81 184 PHE A O 1
ATOM 1487 N N . ASN A 1 185 ? 2.296 -3.291 14.169 1.00 94.25 185 ASN A N 1
ATOM 1488 C CA . ASN A 1 185 ? 2.750 -2.968 15.523 1.00 94.25 185 ASN A CA 1
ATOM 1489 C C . ASN A 1 185 ? 4.154 -2.368 15.480 1.00 94.25 185 ASN A C 1
ATOM 1491 O O . ASN A 1 185 ? 4.365 -1.285 16.005 1.00 94.25 185 ASN A O 1
ATOM 1495 N N . LYS A 1 186 ? 5.087 -2.985 14.748 1.00 92.25 186 LYS A N 1
ATOM 1496 C CA . LYS A 1 186 ? 6.441 -2.453 14.591 1.00 92.25 186 LYS A CA 1
ATOM 1497 C C . LYS A 1 186 ? 6.450 -1.052 13.981 1.00 92.25 186 LYS A C 1
ATOM 1499 O O . LYS A 1 186 ? 7.150 -0.188 14.490 1.00 92.25 186 LYS A O 1
ATOM 1504 N N . LEU A 1 187 ? 5.660 -0.799 12.932 1.00 91.50 187 LEU A N 1
ATOM 1505 C CA . LEU A 1 187 ? 5.543 0.553 12.371 1.00 91.50 187 LEU A CA 1
ATOM 1506 C C . LEU A 1 187 ? 4.959 1.550 13.375 1.00 91.50 187 LEU A C 1
ATOM 1508 O O . LEU A 1 187 ? 5.404 2.693 13.413 1.00 91.50 187 LEU A O 1
ATOM 1512 N N . TYR A 1 188 ? 3.966 1.143 14.160 1.00 91.88 188 TYR A N 1
ATOM 1513 C CA . TYR A 1 188 ? 3.372 1.991 15.185 1.00 91.88 188 TYR A CA 1
ATOM 1514 C C . TYR A 1 188 ? 4.393 2.336 16.278 1.00 91.88 188 TYR A C 1
ATOM 1516 O O . TYR A 1 188 ? 4.564 3.512 16.587 1.00 91.88 188 TYR A O 1
ATOM 1524 N N . GLU A 1 189 ? 5.137 1.352 16.780 1.00 89.44 189 GLU A N 1
ATOM 1525 C CA . GLU A 1 189 ? 6.199 1.556 17.774 1.00 89.44 189 GLU A CA 1
ATOM 1526 C C . GLU A 1 189 ? 7.360 2.402 17.221 1.00 89.44 189 GLU A C 1
ATOM 1528 O O . GLU A 1 189 ? 7.818 3.341 17.857 1.00 89.44 189 GLU A O 1
ATOM 1533 N N . GLU A 1 190 ? 7.825 2.149 15.994 1.00 87.25 190 GLU A N 1
ATOM 1534 C CA . GLU A 1 190 ? 8.932 2.915 15.396 1.00 87.25 190 GLU A CA 1
ATOM 1535 C C . GLU A 1 190 ? 8.575 4.387 15.138 1.00 87.25 190 GLU A C 1
ATOM 1537 O O . GLU A 1 190 ? 9.457 5.250 15.089 1.00 87.25 190 GLU A O 1
ATOM 1542 N N . ARG A 1 191 ? 7.290 4.686 14.916 1.00 85.12 191 ARG A N 1
ATOM 1543 C CA . ARG A 1 191 ? 6.815 6.038 14.586 1.00 85.12 191 ARG A CA 1
ATOM 1544 C C . ARG A 1 191 ? 6.335 6.832 15.792 1.00 85.12 191 ARG A C 1
ATOM 1546 O O . ARG A 1 191 ? 6.167 8.045 15.660 1.00 85.12 191 ARG A O 1
ATOM 1553 N N . ASN A 1 192 ? 6.157 6.192 16.941 1.00 82.00 192 ASN A N 1
ATOM 1554 C CA . ASN A 1 192 ? 5.733 6.834 18.177 1.00 82.00 192 ASN A CA 1
ATOM 1555 C C . ASN A 1 192 ? 6.735 6.458 19.272 1.00 82.00 192 ASN A C 1
ATOM 1557 O O . ASN A 1 192 ? 6.806 5.306 19.670 1.00 82.00 192 ASN A O 1
ATOM 1561 N N . ALA A 1 193 ? 7.524 7.422 19.755 1.00 64.38 193 ALA A N 1
ATOM 1562 C CA . ALA A 1 193 ? 8.413 7.175 20.892 1.00 64.38 193 ALA A CA 1
ATOM 1563 C C . ALA A 1 193 ? 7.604 6.784 22.148 1.00 64.38 193 ALA A C 1
ATOM 1565 O O . ALA A 1 193 ? 6.414 7.092 22.230 1.00 64.38 193 ALA A O 1
ATOM 1566 N N . ASP A 1 194 ? 8.248 6.154 23.137 1.00 58.31 194 ASP A N 1
ATOM 1567 C CA . ASP A 1 194 ? 7.594 5.670 24.369 1.00 58.31 194 ASP A CA 1
ATOM 1568 C C . ASP A 1 194 ? 6.850 6.775 25.151 1.00 58.31 194 ASP A C 1
ATOM 1570 O O . ASP A 1 194 ? 5.880 6.501 25.854 1.00 58.31 194 ASP A O 1
ATOM 1574 N N . ASP A 1 195 ? 7.261 8.038 24.991 1.00 58.94 195 ASP A N 1
ATOM 1575 C CA . ASP A 1 195 ? 6.624 9.233 25.561 1.00 58.94 195 ASP A CA 1
ATOM 1576 C C . ASP A 1 195 ? 5.486 9.822 24.695 1.00 58.94 195 ASP A C 1
ATOM 1578 O O . ASP A 1 195 ? 4.890 10.835 25.057 1.00 58.94 195 ASP A O 1
ATOM 1582 N N . GLY A 1 196 ? 5.199 9.214 23.540 1.00 56.50 196 GLY A N 1
ATOM 1583 C CA . GLY A 1 196 ? 4.443 9.800 22.431 1.00 56.50 196 GLY A CA 1
ATOM 1584 C C . GLY A 1 196 ? 3.392 8.888 21.797 1.00 56.50 196 GLY A C 1
ATOM 1585 O O . GLY A 1 196 ? 2.987 9.144 20.662 1.00 56.50 196 GLY A O 1
ATOM 1586 N N . LYS A 1 197 ? 2.926 7.841 22.493 1.00 82.50 197 LYS A N 1
ATOM 1587 C CA . LYS A 1 197 ? 1.707 7.112 22.099 1.00 82.50 197 LYS A CA 1
ATOM 1588 C C . LYS A 1 197 ? 0.479 7.956 22.417 1.00 82.50 197 LYS A C 1
ATOM 1590 O O . LYS A 1 197 ? -0.107 7.860 23.492 1.00 82.50 197 LYS A O 1
ATOM 1595 N N . TYR A 1 198 ? 0.125 8.803 21.463 1.00 86.69 198 TYR A N 1
ATOM 1596 C CA . TYR A 1 198 ? -1.036 9.672 21.559 1.00 86.69 198 TYR A CA 1
ATOM 1597 C C . TYR A 1 198 ? -2.342 8.879 21.476 1.00 86.69 198 TYR A C 1
ATOM 1599 O O . TYR A 1 198 ? -2.481 7.943 20.682 1.00 86.69 198 TYR A O 1
ATOM 1607 N N . THR A 1 199 ? -3.325 9.309 22.256 1.00 92.25 199 THR A N 1
ATOM 1608 C CA . THR A 1 199 ? -4.729 8.939 22.061 1.00 92.25 199 THR A CA 1
ATOM 1609 C C . THR A 1 199 ? -5.252 9.495 20.733 1.00 92.25 199 THR A C 1
ATOM 1611 O O . THR A 1 199 ? -4.716 10.461 20.180 1.00 92.25 199 THR A O 1
ATOM 1614 N N . ILE A 1 200 ? -6.351 8.934 20.221 1.00 94.12 200 ILE A N 1
ATOM 1615 C CA . ILE A 1 200 ? -7.015 9.468 19.017 1.00 94.12 200 ILE A CA 1
ATOM 1616 C C . ILE A 1 200 ? -7.440 10.933 19.225 1.00 94.12 200 ILE A C 1
ATOM 1618 O O . ILE A 1 200 ? -7.333 11.740 18.297 1.00 94.12 200 ILE A O 1
ATOM 1622 N N . ARG A 1 201 ? -7.883 11.294 20.439 1.00 93.62 201 ARG A N 1
ATOM 1623 C CA . ARG A 1 201 ? -8.300 12.664 20.779 1.00 93.62 201 ARG A CA 1
ATOM 1624 C C . ARG A 1 201 ? -7.114 13.631 20.768 1.00 93.62 201 ARG A C 1
ATOM 1626 O O . ARG A 1 201 ? -7.175 14.640 20.073 1.00 93.62 201 ARG A O 1
ATOM 1633 N N . GLU A 1 202 ? -6.003 13.273 21.410 1.00 92.69 202 GLU A N 1
ATOM 1634 C CA . GLU A 1 202 ? -4.772 14.080 21.384 1.00 92.69 202 GLU A CA 1
ATOM 1635 C C . GLU A 1 202 ? -4.242 14.262 19.956 1.00 92.69 202 GLU A C 1
ATOM 1637 O O . GLU A 1 202 ? -3.886 15.371 19.562 1.00 92.69 202 GLU A O 1
ATOM 1642 N N . LEU A 1 203 ? -4.232 13.202 19.135 1.00 91.75 203 LEU A N 1
ATOM 1643 C CA . LEU A 1 203 ? -3.849 13.320 17.723 1.00 91.75 203 LEU A CA 1
ATOM 1644 C C . LEU A 1 203 ? -4.761 14.276 16.951 1.00 91.75 203 LEU A C 1
ATOM 1646 O O . LEU A 1 203 ? -4.286 14.966 16.048 1.00 91.75 203 LEU A O 1
ATOM 1650 N N . SER A 1 204 ? -6.056 14.304 17.273 1.00 92.25 204 SER A N 1
ATOM 1651 C CA . SER A 1 204 ? -7.022 15.201 16.637 1.00 92.25 204 SER A CA 1
ATOM 1652 C C . SER A 1 204 ? -6.749 16.660 17.004 1.00 92.25 204 SER A C 1
ATOM 1654 O O . SER A 1 204 ? -6.782 17.526 16.123 1.00 92.25 204 SER A O 1
ATOM 1656 N N . ASP A 1 205 ? -6.426 16.924 18.269 1.00 91.50 205 ASP A N 1
ATOM 1657 C CA . ASP A 1 205 ? -6.076 18.261 18.752 1.00 91.50 205 ASP A CA 1
ATOM 1658 C C . ASP A 1 205 ? -4.760 18.745 18.134 1.00 91.50 205 ASP A C 1
ATOM 1660 O O . ASP A 1 205 ? -4.703 19.840 17.573 1.00 91.50 205 ASP A O 1
ATOM 1664 N N . TYR A 1 206 ? -3.731 17.895 18.084 1.00 90.56 206 TYR A N 1
ATOM 1665 C CA . TYR A 1 206 ? -2.489 18.236 17.386 1.00 90.56 206 TYR A CA 1
ATOM 1666 C C . TYR A 1 206 ? -2.686 18.440 15.886 1.00 90.56 206 TYR A C 1
ATOM 1668 O O . TYR A 1 206 ? -2.082 19.335 15.305 1.00 90.56 206 TYR A O 1
ATOM 1676 N N . ALA A 1 207 ? -3.560 17.665 15.239 1.00 89.00 207 ALA A N 1
ATOM 1677 C CA . ALA A 1 207 ? -3.873 17.883 13.831 1.00 89.00 207 ALA A CA 1
ATOM 1678 C C . ALA A 1 207 ? -4.568 19.237 13.586 1.00 89.00 207 ALA A C 1
ATOM 1680 O O . ALA A 1 207 ? -4.459 19.784 12.488 1.00 89.00 207 ALA A O 1
ATOM 1681 N N . LEU A 1 208 ? -5.270 19.789 14.584 1.00 88.00 208 LEU A N 1
ATOM 1682 C CA . LEU A 1 208 ? -5.787 21.156 14.537 1.00 88.00 208 LEU A CA 1
ATOM 1683 C C . LEU A 1 208 ? -4.665 22.188 14.698 1.00 88.00 208 LEU A C 1
ATOM 1685 O O . LEU A 1 208 ? -4.598 23.114 13.890 1.00 88.00 208 LEU A O 1
ATOM 1689 N N . GLU A 1 209 ? -3.790 22.020 15.694 1.00 88.25 209 GLU A N 1
ATOM 1690 C CA . GLU A 1 209 ? -2.634 22.904 15.921 1.00 88.25 209 GLU A CA 1
ATOM 1691 C C . GLU A 1 209 ? -1.716 22.977 14.696 1.00 88.25 209 GLU A C 1
ATOM 1693 O O . GLU A 1 209 ? -1.340 24.061 14.252 1.00 88.25 209 GLU A O 1
ATOM 1698 N N . ASP A 1 210 ? -1.409 21.818 14.115 1.00 85.25 210 ASP A N 1
ATOM 1699 C CA . ASP A 1 210 ? -0.489 21.666 12.989 1.00 85.25 210 ASP A CA 1
ATOM 1700 C C . ASP A 1 210 ? -1.160 21.976 11.633 1.00 85.25 210 ASP A C 1
ATOM 1702 O O . ASP A 1 210 ? -0.544 21.804 10.583 1.00 85.25 210 ASP A O 1
ATOM 1706 N N . GLN A 1 211 ? -2.434 22.395 11.632 1.00 85.81 211 GLN A N 1
ATOM 1707 C CA . GLN A 1 211 ? -3.249 22.647 10.432 1.00 85.81 211 GLN A CA 1
ATOM 1708 C C . GLN A 1 211 ? -3.333 21.450 9.457 1.00 85.81 211 GLN A C 1
ATOM 1710 O O . GLN A 1 211 ? -3.627 21.607 8.270 1.00 85.81 211 GLN A O 1
ATOM 1715 N N . ALA A 1 212 ? -3.163 20.225 9.961 1.00 87.06 212 ALA A N 1
ATOM 1716 C CA . ALA A 1 212 ? -3.223 18.977 9.203 1.00 87.06 212 ALA A CA 1
ATOM 1717 C C . ALA A 1 212 ? -4.680 18.558 8.919 1.00 87.06 212 ALA A C 1
ATOM 1719 O O . ALA A 1 212 ? -5.214 17.592 9.475 1.00 87.06 212 ALA A O 1
ATOM 1720 N N . SER A 1 213 ? -5.344 19.301 8.031 1.00 87.56 213 SER A N 1
ATOM 1721 C CA . SER A 1 213 ? -6.789 19.205 7.774 1.00 87.56 213 SER A CA 1
ATOM 1722 C C . SER A 1 213 ? -7.290 17.792 7.429 1.00 87.56 213 SER A C 1
ATOM 1724 O O . SER A 1 213 ? -8.336 17.374 7.933 1.00 87.56 213 SER A O 1
ATOM 1726 N N . GLN A 1 214 ? -6.546 17.029 6.619 1.00 87.25 214 GLN A N 1
ATOM 1727 C CA . GLN A 1 214 ? -6.928 15.666 6.222 1.00 87.25 214 GLN A CA 1
ATOM 1728 C C . GLN A 1 214 ? -6.876 14.686 7.395 1.00 87.25 214 GLN A C 1
ATOM 1730 O O . GLN A 1 214 ? -7.812 13.904 7.588 1.00 87.25 214 GLN A O 1
ATOM 1735 N N . LYS A 1 215 ? -5.819 14.775 8.209 1.00 91.44 215 LYS A N 1
ATOM 1736 C CA . LYS A 1 215 ? -5.654 13.967 9.417 1.00 91.44 215 LYS A CA 1
ATOM 1737 C C . LYS A 1 215 ? -6.742 14.281 10.429 1.00 91.44 215 LYS A C 1
ATOM 1739 O O . LYS A 1 215 ? -7.410 13.371 10.907 1.00 91.44 215 LYS A O 1
ATOM 1744 N N . ARG A 1 216 ? -7.012 15.567 10.664 1.00 90.81 216 ARG A N 1
ATOM 1745 C CA . ARG A 1 216 ? -8.095 15.999 11.552 1.00 90.81 216 ARG A CA 1
ATOM 1746 C C . ARG A 1 216 ? -9.454 15.468 11.096 1.00 90.81 216 ARG A C 1
ATOM 1748 O O . ARG A 1 216 ? -10.191 14.914 11.901 1.00 90.81 216 ARG A O 1
ATOM 1755 N N . LYS A 1 217 ? -9.776 15.583 9.802 1.00 92.06 217 LYS A N 1
ATOM 1756 C CA . LYS A 1 217 ? -11.034 15.054 9.251 1.00 92.06 217 LYS A CA 1
ATOM 1757 C C . LYS A 1 217 ? -11.147 13.542 9.452 1.00 92.06 217 LYS A C 1
ATOM 1759 O O . LYS A 1 217 ? -12.208 13.065 9.829 1.00 92.06 217 LYS A O 1
ATOM 1764 N N . PHE A 1 218 ? -10.064 12.801 9.213 1.00 94.81 218 PHE A N 1
ATOM 1765 C CA . PHE A 1 218 ? -10.027 11.359 9.451 1.00 94.81 218 PHE A CA 1
ATOM 1766 C C . PHE A 1 218 ? -10.297 11.015 10.921 1.00 94.81 218 PHE A C 1
ATOM 1768 O O . PHE A 1 218 ? -11.111 10.137 11.188 1.00 94.81 218 PHE A O 1
ATOM 1775 N N . LEU A 1 219 ? -9.641 11.708 11.855 1.00 95.88 219 LEU A N 1
ATOM 1776 C CA . LEU A 1 219 ? -9.747 11.432 13.289 1.00 95.88 219 LEU A CA 1
ATOM 1777 C C . LEU A 1 219 ? -11.122 11.808 13.857 1.00 95.88 219 LEU A C 1
ATOM 1779 O O . LEU A 1 219 ? -11.665 11.044 14.643 1.00 95.88 219 LEU A O 1
ATOM 1783 N N . ILE A 1 220 ? -11.725 12.917 13.413 1.00 94.56 220 ILE A N 1
ATOM 1784 C CA . ILE A 1 220 ? -13.095 13.290 13.809 1.00 94.56 220 ILE A CA 1
ATOM 1785 C C . ILE A 1 220 ? -14.097 12.227 13.348 1.00 94.56 220 ILE A C 1
ATOM 1787 O O . ILE A 1 220 ? -14.869 11.732 14.160 1.00 94.56 220 ILE A O 1
ATOM 1791 N N . THR A 1 221 ? -14.043 11.818 12.075 1.00 95.44 221 THR A N 1
ATOM 1792 C CA . THR A 1 221 ? -14.926 10.754 11.571 1.00 95.44 221 THR A CA 1
ATOM 1793 C C . THR A 1 221 ? -14.695 9.435 12.307 1.00 95.44 221 THR A C 1
ATOM 1795 O O . THR A 1 221 ? -15.648 8.726 12.601 1.00 95.44 221 THR A O 1
ATOM 1798 N N . LEU A 1 222 ? -13.445 9.104 12.639 1.00 96.81 222 LEU A N 1
ATOM 1799 C CA . LEU A 1 222 ? -13.135 7.920 13.437 1.00 96.81 222 LEU A CA 1
ATOM 1800 C C . LEU A 1 222 ? -13.794 7.977 14.824 1.00 96.81 222 LEU A C 1
ATOM 1802 O O . LEU A 1 222 ? -14.388 6.989 15.241 1.00 96.81 222 LEU A O 1
ATOM 1806 N N . ILE A 1 223 ? -13.705 9.113 15.519 1.00 96.50 223 ILE A N 1
ATOM 1807 C CA . ILE A 1 223 ? -14.331 9.317 16.834 1.00 96.50 223 ILE A CA 1
ATOM 1808 C C . ILE A 1 223 ? -15.850 9.119 16.741 1.00 96.50 223 ILE A C 1
ATOM 1810 O O . ILE A 1 223 ? -16.401 8.318 17.491 1.00 96.50 223 ILE A O 1
ATOM 1814 N N . GLU A 1 224 ? -16.506 9.780 15.784 1.00 95.69 224 GLU A N 1
ATOM 1815 C CA . GLU A 1 224 ? -17.961 9.697 15.579 1.00 95.69 224 GLU A CA 1
ATOM 1816 C C . GLU A 1 224 ? -18.430 8.257 15.297 1.00 95.69 224 GLU A C 1
ATOM 1818 O O . GLU A 1 224 ? -19.447 7.802 15.826 1.00 95.69 224 GLU A O 1
ATOM 1823 N N . GLU A 1 225 ? -17.676 7.519 14.482 1.00 96.88 225 GLU A N 1
ATOM 1824 C CA . GLU A 1 225 ? -17.985 6.137 14.099 1.00 96.88 225 GLU A CA 1
ATOM 1825 C C . GLU A 1 225 ? -17.729 5.144 15.241 1.00 96.88 225 GLU A C 1
ATOM 1827 O O . GLU A 1 225 ? -18.506 4.208 15.427 1.00 96.88 225 GLU A O 1
ATOM 1832 N N . LEU A 1 226 ? -16.696 5.364 16.061 1.00 96.44 226 LEU A N 1
ATOM 1833 C CA . LEU A 1 226 ? -16.485 4.579 17.280 1.00 96.44 226 LEU A CA 1
ATOM 1834 C C . LEU A 1 226 ? -17.613 4.810 18.293 1.00 96.44 226 LEU A C 1
ATOM 1836 O O . LEU A 1 226 ? -18.105 3.845 18.871 1.00 96.44 226 LEU A O 1
ATOM 1840 N N . GLU A 1 227 ? -18.053 6.055 18.480 1.00 95.69 227 GLU A N 1
ATOM 1841 C CA . GLU A 1 227 ? -19.143 6.397 19.405 1.00 95.69 227 GLU A CA 1
ATOM 1842 C C . GLU A 1 227 ? -20.505 5.859 18.929 1.00 95.69 227 GLU A C 1
ATOM 1844 O O . GLU A 1 227 ? -21.322 5.442 19.749 1.00 95.69 227 GLU A O 1
ATOM 1849 N N . SER A 1 228 ? -20.746 5.828 17.613 1.00 94.44 228 SER A N 1
ATOM 1850 C CA . SER A 1 228 ? -22.036 5.410 17.043 1.00 94.44 228 SER A CA 1
ATOM 1851 C C . SER A 1 228 ? -22.134 3.905 16.779 1.00 94.44 228 SER A C 1
ATOM 1853 O O . SER A 1 228 ? -23.175 3.299 17.027 1.00 94.44 228 SER A O 1
ATOM 1855 N N . ASN A 1 229 ? -21.063 3.305 16.251 1.00 94.69 229 ASN A N 1
ATOM 1856 C CA . ASN A 1 229 ? -21.062 1.942 15.708 1.00 94.69 229 ASN A CA 1
ATOM 1857 C C . ASN A 1 229 ? -20.067 1.007 16.417 1.00 94.69 229 ASN A C 1
ATOM 1859 O O . ASN A 1 229 ? -20.072 -0.198 16.163 1.00 94.69 229 ASN A O 1
ATOM 1863 N N . GLY A 1 230 ? -19.177 1.538 17.262 1.00 96.25 230 GLY A N 1
ATOM 1864 C CA . GLY A 1 230 ? -18.093 0.784 17.902 1.00 96.25 230 GLY A CA 1
ATOM 1865 C C . GLY A 1 230 ? -16.915 0.458 16.978 1.00 96.25 230 GLY A C 1
ATOM 1866 O O . GLY A 1 230 ? -15.900 -0.064 17.438 1.00 96.25 230 GLY A O 1
ATOM 1867 N N . TYR A 1 231 ? -17.008 0.763 15.680 1.00 97.69 231 TYR A N 1
ATOM 1868 C CA . TYR A 1 231 ? -15.933 0.536 14.719 1.00 97.69 231 TYR A CA 1
ATOM 1869 C C . TYR A 1 231 ? -15.984 1.505 13.538 1.00 97.69 231 TYR A C 1
ATOM 1871 O O . TYR A 1 231 ? -17.033 2.019 13.166 1.00 97.69 231 TYR A O 1
ATOM 1879 N N . TYR A 1 232 ? -14.840 1.662 12.878 1.00 97.00 232 TYR A N 1
ATOM 1880 C CA . TYR A 1 232 ? -14.679 2.401 11.636 1.00 97.00 232 TYR A CA 1
ATOM 1881 C C . TYR A 1 232 ? -13.903 1.568 10.615 1.00 97.00 232 TYR A C 1
ATOM 1883 O O . TYR A 1 232 ? -12.818 1.049 10.893 1.00 97.00 232 TYR A O 1
ATOM 1891 N N . LYS A 1 233 ? -14.446 1.447 9.399 1.00 95.94 233 LYS A N 1
ATOM 1892 C CA . LYS A 1 233 ? -13.778 0.752 8.293 1.00 95.94 233 LYS A CA 1
ATOM 1893 C C . LYS A 1 233 ? -12.885 1.717 7.516 1.00 95.94 233 LYS A C 1
ATOM 1895 O O . LYS A 1 233 ? -13.367 2.633 6.852 1.00 95.94 233 LYS A O 1
ATOM 1900 N N . VAL A 1 234 ? -11.580 1.466 7.525 1.00 92.94 234 VAL A N 1
ATOM 1901 C CA . VAL A 1 234 ? -10.602 2.286 6.804 1.00 92.94 234 VAL A CA 1
ATOM 1902 C C . VAL A 1 234 ? -10.577 1.909 5.321 1.00 92.94 234 VAL A C 1
ATOM 1904 O O . VAL A 1 234 ? -10.639 0.738 4.950 1.00 92.94 234 VAL A O 1
ATOM 1907 N N . SER A 1 235 ? -10.465 2.914 4.451 1.00 85.62 235 SER A N 1
ATOM 1908 C CA . SER A 1 235 ? -10.481 2.725 2.989 1.00 85.62 235 SER A CA 1
ATOM 1909 C C . SER A 1 235 ? -9.174 2.167 2.418 1.00 85.62 235 SER A C 1
ATOM 1911 O O . SER A 1 235 ? -9.216 1.464 1.414 1.00 85.62 235 SER A O 1
ATOM 1913 N N . SER A 1 236 ? -8.023 2.454 3.034 1.00 87.75 236 SER A N 1
ATOM 1914 C CA . SER A 1 236 ? -6.727 1.912 2.606 1.00 87.75 236 SER A CA 1
ATOM 1915 C C . SER A 1 236 ? -5.709 1.857 3.745 1.00 87.75 236 SER A C 1
ATOM 1917 O O . SER A 1 236 ? -5.768 2.644 4.694 1.00 87.75 236 SER A O 1
ATOM 1919 N N . ALA A 1 237 ? -4.730 0.958 3.616 1.00 91.00 237 ALA A N 1
ATOM 1920 C CA . ALA A 1 237 ? -3.611 0.836 4.552 1.00 91.00 237 ALA A CA 1
ATOM 1921 C C . ALA A 1 237 ? -2.780 2.127 4.642 1.00 91.00 237 ALA A C 1
ATOM 1923 O O . ALA A 1 237 ? -2.315 2.496 5.715 1.00 91.00 237 ALA A O 1
ATOM 1924 N N . ILE A 1 238 ? -2.661 2.852 3.527 1.00 91.50 238 ILE A N 1
ATOM 1925 C CA . ILE A 1 238 ? -1.954 4.136 3.450 1.00 91.50 238 ILE A CA 1
ATOM 1926 C C . ILE A 1 238 ? -2.649 5.182 4.326 1.00 91.50 238 ILE A C 1
ATOM 1928 O O . ILE A 1 238 ? -1.997 5.882 5.096 1.00 91.50 238 ILE A O 1
ATOM 1932 N N . ARG A 1 239 ? -3.988 5.269 4.262 1.00 91.38 239 ARG A N 1
ATOM 1933 C CA . ARG A 1 239 ? -4.744 6.215 5.095 1.00 91.38 239 ARG A CA 1
ATOM 1934 C C . ARG A 1 239 ? -4.680 5.856 6.571 1.00 91.38 239 ARG A C 1
ATOM 1936 O O . ARG A 1 239 ? -4.605 6.774 7.381 1.00 91.38 239 ARG A O 1
ATOM 1943 N N . LEU A 1 240 ? -4.704 4.564 6.906 1.00 94.00 240 LEU A N 1
ATOM 1944 C CA . LEU A 1 240 ? -4.471 4.116 8.278 1.00 94.00 240 LEU A CA 1
ATOM 1945 C C . LEU A 1 240 ? -3.090 4.591 8.756 1.00 94.00 240 LEU A C 1
ATOM 1947 O O . LEU A 1 240 ? -2.983 5.210 9.813 1.00 94.00 240 LEU A O 1
ATOM 1951 N N . TYR A 1 241 ? -2.051 4.335 7.958 1.00 93.19 241 TYR A N 1
ATOM 1952 C CA . TYR A 1 241 ? -0.681 4.691 8.301 1.00 93.19 241 TYR A CA 1
ATOM 1953 C C . TYR A 1 241 ? -0.508 6.203 8.495 1.00 93.19 241 TYR A C 1
ATOM 1955 O O . TYR A 1 241 ? -0.147 6.633 9.586 1.00 93.19 241 TYR A O 1
ATOM 1963 N N . ASP A 1 242 ? -0.826 7.016 7.485 1.00 89.94 242 ASP A N 1
ATOM 1964 C CA . ASP A 1 242 ? -0.563 8.461 7.514 1.00 89.94 242 ASP A CA 1
ATOM 1965 C C . ASP A 1 242 ? -1.379 9.204 8.593 1.00 89.94 242 ASP A C 1
ATOM 1967 O O . ASP A 1 242 ? -0.908 10.195 9.161 1.00 89.94 242 ASP A O 1
ATOM 1971 N N . ASN A 1 243 ? -2.604 8.747 8.890 1.00 92.00 243 ASN A N 1
ATOM 1972 C CA . ASN A 1 243 ? -3.516 9.484 9.771 1.00 92.00 243 ASN A CA 1
ATOM 1973 C C . ASN A 1 243 ? -3.592 8.942 11.199 1.00 92.00 243 ASN A C 1
ATOM 1975 O O . ASN A 1 243 ? -3.963 9.710 12.084 1.00 92.00 243 ASN A O 1
ATOM 1979 N N . LEU A 1 244 ? -3.254 7.671 11.433 1.00 93.12 244 LEU A N 1
ATOM 1980 C CA . LEU A 1 244 ? -3.368 7.061 12.759 1.00 93.12 244 LEU A CA 1
ATOM 1981 C C . LEU A 1 244 ? -2.063 6.436 13.258 1.00 93.12 244 LEU A C 1
ATOM 1983 O O . LEU A 1 244 ? -1.684 6.699 14.393 1.00 93.12 244 LEU A O 1
ATOM 1987 N N . LEU A 1 245 ? -1.372 5.627 12.444 1.00 91.81 245 LEU A N 1
ATOM 1988 C CA . LEU A 1 245 ? -0.170 4.925 12.928 1.00 91.81 245 LEU A CA 1
ATOM 1989 C C . LEU A 1 245 ? 1.043 5.849 13.035 1.00 91.81 245 LEU A C 1
ATOM 1991 O O . LEU A 1 245 ? 1.834 5.725 13.963 1.00 91.81 245 LEU A O 1
ATOM 1995 N N . VAL A 1 246 ? 1.192 6.789 12.103 1.00 87.00 246 VAL A N 1
ATOM 1996 C CA . VAL A 1 246 ? 2.150 7.885 12.247 1.00 87.00 246 VAL A CA 1
ATOM 1997 C C . VAL A 1 246 ? 1.540 8.897 13.207 1.00 87.00 246 VAL A C 1
ATOM 1999 O O . VAL A 1 246 ? 0.469 9.433 12.923 1.00 87.00 246 VAL A O 1
ATOM 2002 N N . GLY A 1 247 ? 2.207 9.164 14.331 1.00 81.44 247 GLY A N 1
ATOM 2003 C CA . GLY A 1 247 ? 1.768 10.139 15.330 1.00 81.44 247 GLY A CA 1
ATOM 2004 C C . GLY A 1 247 ? 1.847 11.595 14.854 1.00 81.44 247 GLY A C 1
ATOM 2005 O O . GLY A 1 247 ? 1.611 11.921 13.684 1.00 81.44 247 GLY A O 1
ATOM 2006 N N . ARG A 1 248 ? 2.163 12.518 15.765 1.00 82.38 248 ARG A N 1
ATOM 2007 C CA . ARG A 1 248 ? 2.393 13.926 15.409 1.00 82.38 248 ARG A CA 1
ATOM 2008 C C . ARG A 1 248 ? 3.668 14.066 14.571 1.00 82.38 248 ARG A C 1
ATOM 2010 O O . ARG A 1 248 ? 4.699 13.475 14.895 1.00 82.38 248 ARG A O 1
ATOM 2017 N N . LYS A 1 249 ? 3.627 14.886 13.517 1.00 70.31 249 LYS A N 1
ATOM 2018 C CA . LYS A 1 249 ? 4.819 15.207 12.723 1.00 70.31 249 LYS A CA 1
ATOM 2019 C C . LYS A 1 249 ? 5.803 15.985 13.602 1.00 70.31 249 LYS A C 1
ATOM 2021 O O . LYS A 1 249 ? 5.551 17.127 13.970 1.00 70.31 249 LYS A O 1
ATOM 2026 N N . ARG A 1 250 ? 6.937 15.373 13.943 1.00 65.19 250 ARG A N 1
ATOM 2027 C CA . ARG A 1 250 ? 8.034 16.054 14.641 1.00 65.19 250 ARG A CA 1
ATOM 2028 C C . ARG A 1 250 ? 8.858 16.804 13.597 1.00 65.19 250 ARG A C 1
ATOM 2030 O O . ARG A 1 250 ? 9.784 16.243 13.021 1.00 65.19 250 ARG A O 1
ATOM 2037 N N . SER A 1 251 ? 8.502 18.051 13.299 1.00 49.88 251 SER A N 1
ATOM 2038 C CA . SER A 1 251 ? 9.378 18.923 12.510 1.00 49.88 251 SER A CA 1
ATOM 2039 C C . SER A 1 251 ? 10.716 19.031 13.240 1.00 49.88 251 SER A C 1
ATOM 2041 O O . SER A 1 251 ? 10.738 19.435 14.406 1.00 49.88 251 SER A O 1
ATOM 2043 N N . ALA A 1 252 ? 11.826 18.664 12.593 1.00 39.00 252 ALA A N 1
ATOM 2044 C CA . ALA A 1 252 ? 13.146 18.913 13.152 1.00 39.00 252 ALA A CA 1
ATOM 2045 C C . ALA A 1 252 ? 13.276 20.424 13.358 1.00 39.00 252 ALA A C 1
ATOM 2047 O O . ALA A 1 252 ? 13.356 21.206 12.412 1.00 39.00 252 ALA A O 1
ATOM 2048 N N . SER A 1 253 ? 13.233 20.852 14.614 1.00 30.12 253 SER A N 1
ATOM 2049 C CA . SER A 1 253 ? 13.605 22.209 14.969 1.00 30.12 253 SER A CA 1
ATOM 2050 C C . SER A 1 253 ? 15.082 22.322 14.627 1.00 30.12 253 SER A C 1
ATOM 2052 O O . SER A 1 253 ? 15.885 21.587 15.202 1.00 30.12 253 SER A O 1
ATOM 2054 N N . ALA A 1 254 ? 15.446 23.186 13.681 1.00 34.69 254 ALA A N 1
ATOM 2055 C CA . ALA A 1 254 ? 16.840 23.497 13.403 1.00 34.69 254 ALA A CA 1
ATOM 2056 C C . ALA A 1 254 ? 17.462 24.125 14.662 1.00 34.69 254 ALA A C 1
ATOM 2058 O O . ALA A 1 254 ? 17.465 25.341 14.841 1.00 34.69 254 ALA A O 1
ATOM 2059 N N . LYS A 1 255 ? 17.953 23.292 15.584 1.00 33.03 255 LYS A N 1
ATOM 2060 C CA . LYS A 1 255 ? 18.820 23.738 16.667 1.00 33.03 255 LYS A CA 1
ATOM 2061 C C . LYS A 1 255 ? 20.213 23.893 16.080 1.00 33.03 255 LYS A C 1
ATOM 2063 O O . LYS A 1 255 ? 20.942 22.924 15.897 1.00 33.03 255 LYS A O 1
ATOM 2068 N N . ALA A 1 256 ? 20.558 25.137 15.777 1.00 36.25 256 ALA A N 1
ATOM 2069 C CA . ALA A 1 256 ? 21.941 25.553 15.648 1.00 36.25 256 ALA A CA 1
ATOM 2070 C C . ALA A 1 256 ? 22.697 25.195 16.941 1.00 36.25 256 ALA A C 1
ATOM 2072 O O . ALA A 1 256 ? 22.262 25.572 18.030 1.00 36.25 256 ALA A O 1
ATOM 2073 N N . GLY A 1 257 ? 23.818 24.481 16.824 1.00 29.86 257 GLY A N 1
ATOM 2074 C CA . GLY A 1 257 ? 24.739 24.256 17.940 1.00 29.86 257 GLY A CA 1
ATOM 2075 C C . GLY A 1 257 ? 25.566 22.977 17.823 1.00 29.86 257 GLY A C 1
ATOM 2076 O O . GLY A 1 257 ? 25.087 21.904 18.164 1.00 29.86 257 GLY A O 1
ATOM 2077 N N . ASN A 1 258 ? 26.809 23.130 17.360 1.00 30.14 258 ASN A N 1
ATOM 2078 C CA . ASN A 1 258 ? 27.910 22.157 17.338 1.00 30.14 258 ASN A CA 1
ATOM 2079 C C . ASN A 1 258 ? 27.906 21.101 18.461 1.00 30.14 258 ASN A C 1
ATOM 2081 O O . ASN A 1 258 ? 27.928 21.450 19.639 1.00 30.14 258 ASN A O 1
ATOM 2085 N N . SER A 1 259 ? 28.100 19.830 18.110 1.00 28.22 259 SER A N 1
ATOM 2086 C CA . SER A 1 259 ? 29.381 19.110 18.280 1.00 28.22 259 SER A CA 1
ATOM 2087 C C . SER A 1 259 ? 29.224 17.629 17.920 1.00 28.22 259 SER A C 1
ATOM 2089 O O . SER A 1 259 ? 28.152 17.042 18.049 1.00 28.22 259 SER A O 1
ATOM 2091 N N . ASP A 1 260 ? 30.310 17.074 17.390 1.00 35.62 260 ASP A N 1
ATOM 2092 C CA . ASP A 1 260 ? 30.473 15.720 16.877 1.00 35.62 260 ASP A CA 1
ATOM 2093 C C . ASP A 1 260 ? 29.945 14.611 17.797 1.00 35.62 260 ASP A C 1
ATOM 2095 O O . ASP A 1 260 ? 30.327 14.541 18.960 1.00 35.62 260 ASP A O 1
ATOM 2099 N N . ILE A 1 261 ? 29.144 13.705 17.222 1.00 31.50 261 ILE A N 1
ATOM 2100 C CA . ILE A 1 261 ? 29.271 12.234 17.260 1.00 31.50 261 ILE A CA 1
ATOM 2101 C C . ILE A 1 261 ? 28.283 11.694 16.209 1.00 31.50 261 ILE A C 1
ATOM 2103 O O . ILE A 1 261 ? 27.070 11.856 16.329 1.00 31.50 261 ILE A O 1
ATOM 2107 N N . LYS A 1 262 ? 28.797 11.052 15.153 1.00 33.41 262 LYS A N 1
ATOM 2108 C CA . LYS A 1 262 ? 27.980 10.282 14.201 1.00 33.41 262 LYS A CA 1
ATOM 2109 C C . LYS A 1 262 ? 27.541 8.965 14.847 1.00 33.41 262 LYS A C 1
ATOM 2111 O O . LYS A 1 262 ? 28.401 8.170 15.222 1.00 33.41 262 LYS A O 1
ATOM 2116 N N . PRO A 1 263 ? 26.243 8.648 14.783 1.00 30.97 263 PRO A N 1
ATOM 2117 C CA . PRO A 1 263 ? 25.824 7.329 14.346 1.00 30.97 263 PRO A CA 1
ATOM 2118 C C . PRO A 1 263 ? 25.022 7.447 13.045 1.00 30.97 263 PRO A C 1
ATOM 2120 O O . PRO A 1 263 ? 24.194 8.341 12.878 1.00 30.97 263 PRO A O 1
ATOM 2123 N N . ASN A 1 264 ? 25.300 6.533 12.112 1.00 30.78 264 ASN A N 1
ATOM 2124 C CA . ASN A 1 264 ? 24.553 6.335 10.871 1.00 30.78 264 ASN A CA 1
ATOM 2125 C C . ASN A 1 264 ? 23.060 6.144 11.177 1.00 30.78 264 ASN A C 1
ATOM 2127 O O . ASN A 1 264 ? 22.604 5.036 11.442 1.00 30.78 264 ASN A O 1
ATOM 2131 N N . SER A 1 265 ? 22.296 7.223 11.093 1.00 28.36 265 SER A N 1
ATOM 2132 C CA . SER A 1 265 ? 20.869 7.183 10.817 1.00 28.36 265 SER A CA 1
ATOM 2133 C C . SER A 1 265 ? 20.707 7.840 9.456 1.00 28.36 265 SER A C 1
ATOM 2135 O O . SER A 1 265 ? 21.174 8.955 9.231 1.00 28.36 265 SER A O 1
ATOM 2137 N N . ALA A 1 266 ? 20.159 7.088 8.502 1.00 26.66 266 ALA A N 1
ATOM 2138 C CA . ALA A 1 266 ? 19.809 7.621 7.200 1.00 26.66 266 ALA A CA 1
ATOM 2139 C C . ALA A 1 266 ? 18.854 8.794 7.436 1.00 26.66 266 ALA A C 1
ATOM 2141 O O . ALA A 1 266 ? 17.722 8.598 7.877 1.00 26.66 266 ALA A O 1
ATOM 2142 N N . VAL A 1 267 ? 19.359 10.004 7.214 1.00 25.39 267 VAL A N 1
ATOM 2143 C CA . VAL A 1 267 ? 18.589 11.240 7.261 1.00 25.39 267 VAL A CA 1
ATOM 2144 C C . VAL A 1 267 ? 17.539 11.117 6.165 1.00 25.39 267 VAL A C 1
ATOM 2146 O O . VAL A 1 267 ? 17.847 11.180 4.976 1.00 25.39 267 VAL A O 1
ATOM 2149 N N . ILE A 1 268 ? 16.305 10.828 6.567 1.00 30.92 268 ILE A N 1
ATOM 2150 C CA . ILE A 1 268 ? 15.149 10.963 5.695 1.00 30.92 268 ILE A CA 1
ATOM 2151 C C . ILE A 1 268 ? 14.871 12.465 5.659 1.00 30.92 268 ILE A C 1
ATOM 2153 O O . ILE A 1 268 ? 14.169 12.989 6.522 1.00 30.92 268 ILE A O 1
ATOM 2157 N N . ASP A 1 269 ? 15.459 13.155 4.681 1.00 24.73 269 ASP A N 1
ATOM 2158 C CA . ASP A 1 269 ? 14.988 14.476 4.263 1.00 24.73 269 ASP A CA 1
ATOM 2159 C C . ASP A 1 269 ? 13.605 14.290 3.623 1.00 24.73 269 ASP A C 1
ATOM 2161 O O . ASP A 1 269 ? 13.447 14.177 2.407 1.00 24.73 269 ASP A O 1
ATOM 2165 N N . GLU A 1 270 ? 12.582 14.205 4.471 1.00 34.06 270 GLU A N 1
ATOM 2166 C CA . GLU A 1 270 ? 11.191 14.467 4.107 1.00 34.06 270 GLU A CA 1
ATOM 2167 C C . GLU A 1 270 ? 11.023 15.990 3.960 1.00 34.06 270 GLU A C 1
ATOM 2169 O O . GLU A 1 270 ? 10.335 16.652 4.743 1.00 34.06 270 GLU A O 1
ATOM 2174 N N . GLU A 1 271 ? 11.680 16.567 2.947 1.00 26.09 271 GLU A N 1
ATOM 2175 C CA . GLU A 1 271 ? 11.274 17.872 2.437 1.00 26.09 271 GLU A CA 1
ATOM 2176 C C . GLU A 1 271 ? 9.884 17.716 1.826 1.00 26.09 271 GLU A C 1
ATOM 2178 O O . GLU A 1 271 ? 9.674 17.074 0.795 1.00 26.09 271 GLU A O 1
ATOM 2183 N N . GLY A 1 272 ? 8.913 18.268 2.548 1.00 30.27 272 GLY A N 1
ATOM 2184 C CA . GLY A 1 272 ? 7.533 18.327 2.132 1.00 30.27 272 GLY A CA 1
ATOM 2185 C C . GLY A 1 272 ? 7.380 19.172 0.879 1.00 30.27 272 GLY A C 1
ATOM 2186 O O . GLY A 1 272 ? 7.687 20.358 0.876 1.00 30.27 272 GLY A O 1
ATOM 2187 N N . PHE A 1 273 ? 6.781 18.564 -0.131 1.00 24.73 273 PHE A N 1
ATOM 2188 C CA . PHE A 1 273 ? 5.759 19.234 -0.910 1.00 24.73 273 PHE A CA 1
ATOM 2189 C C . PHE A 1 273 ? 4.517 18.352 -0.829 1.00 24.73 273 PHE A C 1
ATOM 2191 O O . PHE A 1 273 ? 4.541 17.187 -1.225 1.00 24.73 273 PHE A O 1
ATOM 2198 N N . GLU A 1 274 ? 3.454 18.887 -0.229 1.00 35.62 274 GLU A N 1
ATOM 2199 C CA . GLU A 1 274 ? 2.101 18.393 -0.461 1.00 35.62 274 GLU A CA 1
ATOM 2200 C C . GLU A 1 274 ? 1.854 18.495 -1.967 1.00 35.62 274 GLU A C 1
ATOM 2202 O O . GLU A 1 274 ? 1.623 19.582 -2.495 1.00 35.62 274 GLU A O 1
ATOM 2207 N N . ASP A 1 275 ? 1.987 17.379 -2.685 1.00 38.81 275 ASP A N 1
ATOM 2208 C CA . ASP A 1 275 ? 1.672 17.345 -4.107 1.00 38.81 275 ASP A CA 1
ATOM 2209 C C . ASP A 1 275 ? 0.165 17.115 -4.265 1.00 38.81 275 ASP A C 1
ATOM 2211 O O . ASP A 1 275 ? -0.310 16.020 -4.573 1.00 38.81 275 ASP A O 1
ATOM 2215 N N . ASP A 1 276 ? -0.606 18.182 -4.026 1.00 46.59 276 ASP A N 1
ATOM 2216 C CA . ASP A 1 276 ? -2.046 18.280 -4.318 1.00 46.59 276 ASP A CA 1
ATOM 2217 C C . ASP A 1 276 ? -2.386 17.745 -5.725 1.00 46.59 276 ASP A C 1
ATOM 2219 O O . ASP A 1 276 ? -3.497 17.280 -5.987 1.00 46.59 276 ASP A O 1
ATOM 2223 N N . ASN A 1 277 ? -1.422 17.787 -6.647 1.00 49.75 277 ASN A N 1
ATOM 2224 C CA . ASN A 1 277 ? -1.563 17.356 -8.029 1.00 49.75 277 ASN A CA 1
ATOM 2225 C C . ASN A 1 277 ? -1.724 15.827 -8.164 1.00 49.75 277 ASN A C 1
ATOM 2227 O O . ASN A 1 277 ? -2.520 15.373 -8.985 1.00 49.75 277 ASN A O 1
ATOM 2231 N N . GLU A 1 278 ? -1.052 15.019 -7.333 1.00 57.34 278 GLU A N 1
ATOM 2232 C CA . GLU A 1 278 ? -1.194 13.551 -7.364 1.00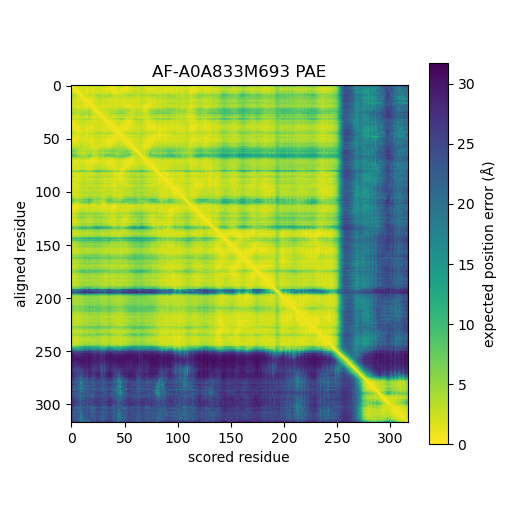 57.34 278 GLU A CA 1
ATOM 2233 C C . GLU A 1 278 ? -2.595 13.113 -6.904 1.00 57.34 278 GLU A C 1
ATOM 2235 O O . GLU A 1 278 ? -3.171 12.153 -7.427 1.00 57.34 278 GLU A O 1
ATOM 2240 N N . GLN A 1 279 ? -3.194 13.851 -5.962 1.00 61.59 279 GLN A N 1
ATOM 2241 C CA . GLN A 1 279 ? -4.540 13.563 -5.473 1.00 61.59 279 GLN A CA 1
ATOM 2242 C C . GLN A 1 279 ? -5.603 13.808 -6.558 1.00 61.59 279 GLN A C 1
ATOM 2244 O O . GLN A 1 279 ? -6.541 13.018 -6.698 1.00 61.59 279 GLN A O 1
ATOM 2249 N N . TYR A 1 280 ? -5.451 14.863 -7.364 1.00 69.31 280 TYR A N 1
ATOM 2250 C CA . TYR A 1 280 ? -6.362 15.149 -8.477 1.00 69.31 280 TYR A CA 1
ATOM 2251 C C . TYR A 1 280 ? -6.206 14.167 -9.637 1.00 69.31 280 TYR A C 1
ATOM 2253 O O . TYR A 1 280 ? -7.220 13.713 -10.173 1.00 69.31 280 TYR A O 1
ATOM 2261 N N . GLN A 1 281 ? -4.980 13.739 -9.937 1.00 64.62 281 GLN A N 1
ATOM 2262 C CA . GLN A 1 281 ? -4.729 12.662 -10.896 1.00 64.62 281 GLN A CA 1
ATOM 2263 C C . GLN A 1 281 ? -5.372 11.342 -10.453 1.00 64.62 281 GLN A C 1
ATOM 2265 O O . GLN A 1 281 ? -5.980 10.643 -11.266 1.00 64.62 281 GLN A O 1
ATOM 2270 N N . MET A 1 282 ? -5.330 11.028 -9.153 1.00 68.19 282 MET A N 1
ATOM 2271 C CA . MET A 1 282 ? -6.020 9.859 -8.601 1.00 68.19 282 MET A CA 1
ATOM 2272 C C . MET A 1 282 ? -7.539 9.939 -8.823 1.00 68.19 282 MET A C 1
ATOM 2274 O O . MET A 1 282 ? -8.158 8.965 -9.253 1.00 68.19 282 MET A O 1
ATOM 2278 N N . PHE A 1 283 ? -8.152 11.098 -8.567 1.00 73.50 283 PHE A N 1
ATOM 2279 C CA . PHE A 1 283 ? -9.582 11.311 -8.810 1.00 73.50 283 PHE A CA 1
ATOM 2280 C C . PHE A 1 283 ? -9.949 11.290 -10.302 1.00 73.50 283 PHE A C 1
ATOM 2282 O O . PHE A 1 283 ? -11.007 10.765 -10.652 1.00 73.50 283 PHE A O 1
ATOM 2289 N N . ALA A 1 284 ? -9.084 11.801 -11.182 1.00 72.62 284 ALA A N 1
ATOM 2290 C CA . ALA A 1 284 ? -9.266 11.714 -12.630 1.00 72.62 284 ALA A CA 1
ATOM 2291 C C . ALA A 1 284 ? -9.250 10.251 -13.100 1.00 72.62 284 ALA A C 1
ATOM 2293 O O . ALA A 1 284 ? -10.143 9.825 -13.830 1.00 72.62 284 ALA A O 1
ATOM 2294 N N . GLY A 1 285 ? -8.318 9.444 -12.584 1.00 71.69 285 GLY A N 1
ATOM 2295 C CA . GLY A 1 285 ? -8.264 8.008 -12.856 1.00 71.69 285 GLY A CA 1
ATOM 2296 C C . GLY A 1 285 ? -9.498 7.235 -12.369 1.00 71.69 285 GLY A C 1
ATOM 2297 O O . GLY A 1 285 ? -9.910 6.276 -13.023 1.00 71.69 285 GLY A O 1
ATOM 2298 N N . LEU A 1 286 ? -10.126 7.656 -11.261 1.00 75.25 286 LEU A N 1
ATOM 2299 C CA . LEU A 1 286 ? -11.368 7.055 -10.748 1.00 75.25 286 LEU A CA 1
ATOM 2300 C C . LEU A 1 286 ? -12.570 7.280 -11.680 1.00 75.25 286 LEU A C 1
ATOM 2302 O O . LEU A 1 286 ? -13.423 6.395 -11.786 1.00 75.25 286 LEU A O 1
ATOM 2306 N N . LEU A 1 287 ? -12.614 8.409 -12.398 1.00 75.88 287 LEU A N 1
ATOM 2307 C CA . LEU A 1 287 ? -13.679 8.709 -13.366 1.00 75.88 287 LEU A CA 1
ATOM 2308 C C . LEU A 1 287 ? -13.713 7.740 -14.558 1.00 75.88 287 LEU A C 1
ATOM 2310 O O . LEU A 1 287 ? -14.743 7.631 -15.224 1.00 75.88 287 LEU A O 1
ATOM 2314 N N . ASN A 1 288 ? -12.619 7.016 -14.812 1.00 70.56 288 ASN A N 1
ATOM 2315 C CA . ASN A 1 288 ? -12.560 5.978 -15.843 1.00 70.56 288 ASN A CA 1
ATOM 2316 C C . ASN A 1 288 ? -13.284 4.682 -15.432 1.00 70.56 288 ASN A C 1
ATOM 2318 O O . ASN A 1 288 ? -13.581 3.860 -16.292 1.00 70.56 288 ASN A O 1
ATOM 2322 N N . PHE A 1 289 ? -13.586 4.497 -14.142 1.00 70.88 289 PHE A N 1
ATOM 2323 C CA . PHE A 1 289 ? -14.274 3.308 -13.620 1.00 70.88 289 PHE A CA 1
ATOM 2324 C C . PHE A 1 289 ? -15.679 3.609 -13.104 1.00 70.88 289 PHE A C 1
ATOM 2326 O O . PHE A 1 289 ? -16.575 2.777 -13.214 1.00 70.88 289 PHE A O 1
ATOM 2333 N N . ASN A 1 290 ? -15.876 4.800 -12.537 1.00 72.25 290 ASN A N 1
ATOM 2334 C CA . ASN A 1 290 ? -17.183 5.292 -12.140 1.00 72.25 290 ASN A CA 1
ATOM 2335 C C . ASN A 1 290 ? -17.378 6.683 -12.753 1.00 72.25 290 ASN A C 1
ATOM 2337 O O . ASN A 1 290 ? -16.688 7.615 -12.340 1.00 72.25 290 ASN A O 1
ATOM 2341 N N . PRO A 1 291 ? -18.303 6.858 -13.716 1.00 73.44 291 PRO A N 1
ATOM 2342 C CA . PRO A 1 291 ? -18.456 8.124 -14.432 1.00 73.44 291 PRO A CA 1
ATOM 2343 C C . PRO A 1 291 ? -18.887 9.282 -13.522 1.00 73.44 291 PRO A C 1
ATOM 2345 O O . PRO A 1 291 ? -18.800 10.440 -13.929 1.00 73.44 291 PRO A O 1
ATOM 2348 N N . ASN A 1 292 ? -19.324 8.983 -12.294 1.00 77.50 292 ASN A N 1
ATOM 2349 C CA . ASN A 1 292 ? -19.816 9.959 -11.339 1.00 77.50 292 ASN A CA 1
ATOM 2350 C C . ASN A 1 292 ? -18.883 10.055 -10.126 1.00 77.50 292 ASN A C 1
ATOM 2352 O O . ASN A 1 292 ? -18.741 9.109 -9.351 1.00 77.50 292 ASN A O 1
ATOM 2356 N N . LEU A 1 293 ? -18.303 11.239 -9.922 1.00 80.44 293 LEU A N 1
ATOM 2357 C CA . LEU A 1 293 ? -17.534 11.593 -8.730 1.00 80.44 293 LEU A CA 1
ATOM 2358 C C . LEU A 1 293 ? -18.251 12.725 -7.986 1.00 80.44 293 LEU A C 1
ATOM 2360 O O . LEU A 1 293 ? -18.466 13.799 -8.547 1.00 80.44 293 LEU A O 1
ATOM 2364 N N . ILE A 1 294 ? -18.598 12.502 -6.717 1.00 83.75 294 ILE A N 1
ATOM 2365 C CA . ILE A 1 294 ? -19.207 13.525 -5.856 1.00 83.75 294 ILE A CA 1
ATOM 2366 C C . ILE A 1 294 ? -18.140 14.065 -4.905 1.00 83.75 294 ILE A C 1
ATOM 2368 O O . ILE A 1 294 ? -17.663 13.356 -4.020 1.00 83.75 294 ILE A O 1
ATOM 2372 N N . LEU A 1 295 ? -17.788 15.341 -5.058 1.00 78.19 295 LEU A N 1
ATOM 2373 C CA . LEU A 1 295 ? -16.924 16.044 -4.112 1.00 78.19 295 LEU A CA 1
ATOM 2374 C C . LEU A 1 295 ? -17.787 16.668 -3.011 1.00 78.19 295 LEU A C 1
ATOM 2376 O O . LEU A 1 295 ? -18.456 17.677 -3.233 1.00 78.19 295 LEU A O 1
ATOM 2380 N N . TYR A 1 296 ? -17.773 16.072 -1.820 1.00 82.62 296 TYR A N 1
ATOM 2381 C CA . TYR A 1 296 ? -18.539 16.550 -0.667 1.00 82.62 296 TYR A CA 1
ATOM 2382 C C . TYR A 1 296 ? -17.655 17.261 0.367 1.00 82.62 296 TYR A C 1
ATOM 2384 O O . TYR A 1 296 ? -16.588 16.773 0.749 1.00 82.62 296 TYR A O 1
ATOM 2392 N N . GLY A 1 297 ? -18.121 18.413 0.855 1.00 74.25 297 GLY A N 1
ATOM 2393 C CA . GLY A 1 297 ? -17.470 19.166 1.927 1.00 74.25 297 GLY A CA 1
ATOM 2394 C C . GLY A 1 297 ? -18.108 20.539 2.185 1.00 74.25 297 GLY A C 1
ATOM 2395 O O . GLY A 1 297 ? -18.799 21.059 1.301 1.00 74.25 297 GLY A O 1
ATOM 2396 N N . PRO A 1 298 ? -17.853 21.163 3.352 1.00 68.81 298 PRO A N 1
ATOM 2397 C CA . PRO A 1 298 ? -18.361 22.493 3.715 1.00 68.81 298 PRO A CA 1
ATOM 2398 C C . PRO A 1 298 ? -18.041 23.598 2.687 1.00 68.81 298 PRO A C 1
ATOM 2400 O O . PRO A 1 298 ? -17.121 23.434 1.875 1.00 68.81 298 PRO A O 1
ATOM 2403 N N . PRO A 1 299 ? -18.761 24.734 2.678 1.00 67.38 299 PRO A N 1
ATOM 2404 C CA . PRO A 1 299 ? -18.401 25.902 1.866 1.00 67.38 299 PRO A CA 1
ATOM 2405 C C . PRO A 1 299 ? -16.942 26.331 2.114 1.00 67.38 299 PRO A C 1
ATOM 2407 O O . PRO A 1 299 ? -16.453 26.226 3.232 1.00 67.38 299 PRO A O 1
ATOM 2410 N N . GLY A 1 300 ? -16.224 26.768 1.074 1.00 65.88 300 GLY A N 1
ATOM 2411 C CA . GLY A 1 300 ? -14.827 27.227 1.196 1.00 65.88 300 GLY A CA 1
ATOM 2412 C C . GLY A 1 300 ? -13.739 26.142 1.126 1.00 65.88 300 GLY A C 1
ATOM 2413 O O . GLY A 1 300 ? -12.572 26.472 0.985 1.00 65.88 300 GLY A O 1
ATOM 2414 N N . THR A 1 301 ? -14.092 24.853 1.107 1.00 68.94 301 THR A N 1
ATOM 2415 C CA . THR A 1 301 ? -13.132 23.720 1.036 1.00 68.94 301 THR A CA 1
ATOM 2416 C C . THR A 1 301 ? -12.510 23.462 -0.346 1.00 68.94 301 THR A C 1
ATOM 2418 O O . THR A 1 301 ? -12.062 22.358 -0.634 1.00 68.94 301 THR A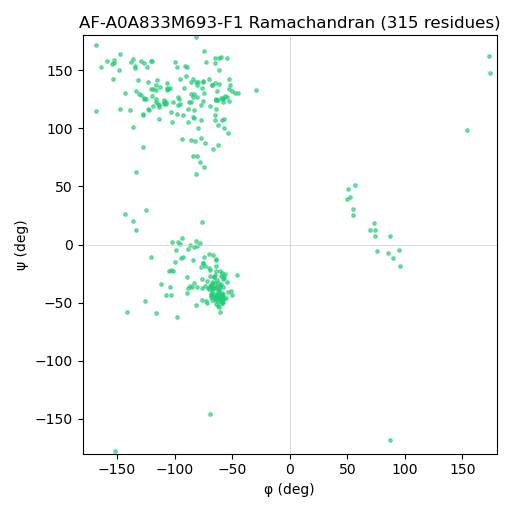 O 1
ATOM 2421 N N . GLY A 1 302 ? -12.534 24.441 -1.254 1.00 78.25 302 GLY A N 1
ATOM 2422 C CA . GLY A 1 302 ? -11.859 24.318 -2.552 1.00 78.25 302 GLY A CA 1
ATOM 2423 C C . GLY A 1 302 ? -12.469 23.318 -3.546 1.00 78.25 302 GLY A C 1
ATOM 2424 O O . GLY A 1 302 ? -11.847 23.043 -4.564 1.00 78.25 302 GLY A O 1
ATOM 2425 N N . LYS A 1 303 ? -13.690 22.804 -3.331 1.00 85.69 303 LYS A N 1
ATOM 2426 C CA . LYS A 1 303 ? -14.340 21.823 -4.234 1.00 85.69 303 LYS A CA 1
ATOM 2427 C C . LYS A 1 303 ? -14.328 22.237 -5.709 1.00 85.69 303 LYS A C 1
ATOM 2429 O O . LYS A 1 303 ? -14.011 21.427 -6.565 1.00 85.69 303 LYS A O 1
ATOM 2434 N N . THR A 1 304 ? -14.619 23.503 -6.008 1.00 81.00 304 THR A N 1
ATOM 2435 C CA . THR A 1 304 ? -14.601 24.028 -7.384 1.00 81.00 304 THR A CA 1
ATOM 2436 C C . THR A 1 304 ? -13.196 23.999 -7.993 1.00 81.00 304 THR A C 1
ATOM 2438 O O . THR A 1 304 ? -13.037 23.705 -9.176 1.00 81.00 304 THR A O 1
ATOM 2441 N N . TYR A 1 305 ? -12.172 24.275 -7.182 1.00 77.69 305 TYR A N 1
ATOM 2442 C CA . TYR A 1 305 ? -10.772 24.198 -7.592 1.00 77.69 305 TYR A CA 1
ATOM 2443 C C . TYR A 1 305 ? -10.351 22.744 -7.845 1.00 77.69 305 TYR A C 1
ATOM 2445 O O . TYR A 1 305 ? -9.786 22.447 -8.896 1.00 77.69 305 TYR A O 1
ATOM 2453 N N . ALA A 1 306 ? -10.731 21.836 -6.943 1.00 77.75 306 ALA A N 1
ATOM 2454 C CA . ALA A 1 306 ? -10.519 20.401 -7.081 1.00 77.75 306 ALA A CA 1
ATOM 2455 C C . ALA A 1 306 ? -11.171 19.839 -8.352 1.00 77.75 306 ALA A C 1
ATOM 2457 O O . ALA A 1 306 ? -10.493 19.202 -9.153 1.00 77.75 306 ALA A O 1
ATOM 2458 N N . THR A 1 307 ? -12.450 20.144 -8.605 1.00 83.62 307 THR A N 1
ATOM 2459 C CA . THR A 1 307 ? -13.139 19.740 -9.843 1.00 83.62 307 THR A CA 1
ATOM 2460 C C . THR A 1 307 ? -12.382 20.216 -11.076 1.00 83.62 307 THR A C 1
ATOM 2462 O O . THR A 1 307 ? -12.174 19.444 -12.007 1.00 83.62 307 THR A O 1
ATOM 2465 N N . ARG A 1 308 ? -11.940 21.481 -11.089 1.00 80.25 308 ARG A N 1
ATOM 2466 C CA . ARG A 1 308 ? -11.204 22.042 -12.225 1.00 80.25 308 ARG A CA 1
ATOM 2467 C C . ARG A 1 308 ? -9.905 21.278 -12.484 1.00 80.25 308 ARG A C 1
ATOM 2469 O O . ARG A 1 308 ? -9.617 20.987 -13.638 1.00 80.25 308 ARG A O 1
ATOM 2476 N N . LYS A 1 309 ? -9.144 20.948 -11.438 1.00 79.69 309 LYS A N 1
ATOM 2477 C CA . LYS A 1 309 ? -7.901 20.175 -11.560 1.00 79.69 309 LYS A CA 1
ATOM 2478 C C . LYS A 1 309 ? -8.148 18.757 -12.068 1.00 79.69 309 LYS A C 1
ATOM 2480 O O . LYS A 1 309 ? -7.552 18.381 -13.066 1.00 79.69 309 LYS A O 1
ATOM 2485 N N . ILE A 1 310 ? -9.121 18.051 -11.494 1.00 80.62 310 ILE A N 1
ATOM 2486 C CA . ILE A 1 310 ? -9.518 16.696 -11.915 1.00 80.62 310 ILE A CA 1
ATOM 2487 C C . ILE A 1 310 ? -9.934 16.663 -13.392 1.00 80.62 310 ILE A C 1
ATOM 2489 O O . ILE A 1 310 ? -9.563 15.752 -14.127 1.00 80.62 310 ILE A O 1
ATOM 2493 N N . VAL A 1 311 ? -10.699 17.663 -13.845 1.00 80.81 311 VAL A N 1
ATOM 2494 C CA . VAL A 1 311 ? -11.126 17.767 -15.250 1.00 80.81 311 VAL A CA 1
ATOM 2495 C C . VAL A 1 311 ? -9.948 18.076 -16.174 1.00 80.81 311 VAL A C 1
ATOM 2497 O O . VAL A 1 311 ? -9.855 17.473 -17.237 1.00 80.81 311 VAL A O 1
ATOM 2500 N N . ILE A 1 312 ? -9.051 18.989 -15.786 1.00 74.44 312 ILE A N 1
ATOM 2501 C CA . ILE A 1 312 ? -7.847 19.305 -16.571 1.00 74.44 312 ILE A CA 1
ATOM 2502 C C . ILE A 1 312 ? -6.956 18.068 -16.702 1.00 74.44 312 ILE A C 1
ATOM 2504 O O . ILE A 1 312 ? -6.525 17.754 -17.806 1.00 74.44 312 ILE A O 1
ATOM 2508 N N . ASP A 1 313 ? -6.724 17.346 -15.608 1.00 73.19 313 ASP A N 1
ATOM 2509 C CA . ASP A 1 313 ? -5.895 16.142 -15.617 1.00 73.19 313 ASP A CA 1
ATOM 2510 C C . ASP A 1 313 ? -6.515 15.042 -16.484 1.00 73.19 313 ASP A C 1
ATOM 2512 O O . ASP A 1 313 ? -5.797 14.376 -17.220 1.00 73.19 313 ASP A O 1
ATOM 2516 N N . ARG A 1 314 ? -7.848 14.910 -16.487 1.00 72.81 314 ARG A N 1
ATOM 2517 C CA . ARG A 1 314 ? -8.562 13.986 -17.381 1.00 72.81 314 ARG A CA 1
ATOM 2518 C C . ARG A 1 314 ? -8.462 14.371 -18.860 1.00 72.81 314 ARG A C 1
ATOM 2520 O O . ARG A 1 314 ? -8.416 13.487 -19.699 1.00 72.81 314 ARG A O 1
ATOM 2527 N N . LEU A 1 315 ? -8.499 15.662 -19.191 1.00 71.25 315 LEU A N 1
ATOM 2528 C CA . LEU A 1 315 ? -8.417 16.134 -20.583 1.00 71.25 315 LEU A CA 1
ATOM 2529 C C . LEU A 1 315 ? -7.005 16.023 -21.174 1.00 71.25 315 LEU A C 1
ATOM 2531 O O . LEU A 1 315 ? -6.857 16.092 -22.390 1.00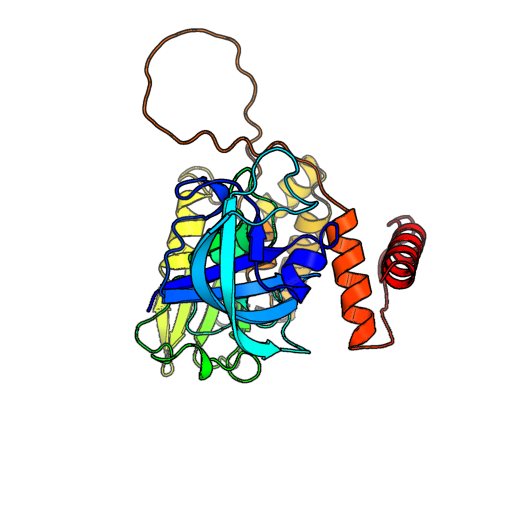 71.25 315 LEU A O 1
ATOM 2535 N N . ASN A 1 316 ? -5.989 15.899 -20.320 1.00 61.97 316 ASN A N 1
ATOM 2536 C CA . ASN A 1 316 ? -4.590 15.759 -20.716 1.00 61.97 316 ASN A CA 1
ATOM 2537 C C . ASN A 1 316 ? -4.116 14.289 -20.775 1.00 61.97 316 ASN A C 1
ATOM 2539 O O . ASN A 1 316 ? -2.939 14.068 -21.058 1.00 61.97 316 ASN A O 1
ATOM 2543 N N . GLN A 1 317 ? -4.999 13.325 -20.480 1.00 56.41 317 GLN A N 1
ATOM 2544 C CA . GLN A 1 317 ? -4.816 11.877 -20.677 1.00 56.41 317 GLN A CA 1
ATOM 2545 C C . GLN A 1 317 ? -5.360 11.460 -22.046 1.00 56.41 317 GLN A C 1
ATOM 2547 O O . GLN A 1 317 ? -4.735 10.582 -22.677 1.00 56.41 317 GLN A O 1
#

Secondary structure (DSSP, 8-state):
--EEEEEE-TT-THHHHTTEEESSSTT-GGGTT--TT-EEEEEETTEEEEEEEEEEEEE---SS-TT--EEEEEEEEEEEEEEETTTTGGGBTTB---HIIIIITTS--TT-SEEEE-B-TTS-SSGGG--TTT-BPPEEEEETT----PPTT-EEEEE--TTT--EEEEEEEETTEEEE-HHHHHHHHHHS-TT----HHHHHHHHHHTT-HHHHHHHHHHHHHHHHHSEEEES-HHHHIIIIIS-S---------------------------HHHHHHHHHHHTTT-S-------TTS-HHHHHHHHHHHHHT-

Solvent-accessible surface area (backbone atoms only — not comparable to full-atom values): 18204 Å² total; per-residue (Å²): 134,60,42,28,43,29,63,51,56,84,91,48,53,65,34,67,78,69,32,37,47,72,63,32,54,87,85,36,60,32,48,45,85,70,48,65,75,32,35,30,38,36,31,42,81,62,22,34,48,29,38,30,31,32,57,43,75,48,78,52,90,48,88,86,39,80,90,41,35,16,22,40,36,43,45,84,75,44,79,41,93,82,42,34,41,65,72,19,57,58,24,27,53,40,51,49,63,37,68,49,56,36,43,51,73,76,46,90,50,89,62,47,36,28,43,67,53,52,64,47,88,88,37,66,86,48,77,84,72,63,59,43,84,89,38,52,38,53,40,34,41,25,38,84,84,41,91,70,93,79,51,78,50,18,34,38,37,31,27,72,45,92,86,66,33,34,78,76,49,37,28,28,29,49,92,92,40,80,41,80,32,60,52,54,42,51,50,30,52,77,50,23,54,96,93,44,77,62,26,53,63,56,49,30,53,49,20,56,75,70,64,35,61,68,39,25,54,53,39,53,52,43,52,56,28,37,76,73,63,26,38,35,78,52,86,31,62,39,59,46,35,69,52,61,41,36,50,82,86,79,74,82,73,86,71,85,74,91,77,94,78,90,73,100,64,85,79,77,81,77,76,81,71,88,59,67,64,62,59,28,45,47,52,27,54,45,44,79,79,39,86,75,81,84,86,84,74,67,91,88,72,47,58,72,59,50,52,52,46,19,51,51,51,49,74,74,106

Foldseek 3Di:
DWEKEFEDEPVCCVCVVQAKADDAFPPQLQCVPDDQQYWYQYDYLQFRFFIWGFHDWDFQCDPPCNPHRTMTGIDTDGGDDDGGLWQFVLQALFWQNACQSQPVSQDDDPRYRMTIIDGDPPPPPDPVPDDRPPGGEWEKEFEPPFPDDHDQSHKYQYADDLVQQFGDAIFGQHPNDTDGRCRLVVLLPVQADPVGRHHLVRQLVLCVVVVVVLLNVVSVVQSVCCVPRRMDIDSGSNCCCVNPSRGHDDDPDPDDDDDDDDDDDPPPPPPDDPPPLSVLSSVLVVCVVPVDDDDDDDPPPCPVVSVVSNVVSNVVD

Organism: NCBI:txid1482731

Radius of gyration: 21.1 Å; Cα contacts (8 Å, |Δi|>4): 527; chains: 1; bounding box: 52×46×54 Å

Nearest PDB structures (foldseek):
  6yex-assembly1_B  TM=6.626E-01  e=9.103E-05  Vibrio campbellii
  8xkv-assembly1_C  TM=3.660E-01  e=9.518E+00  Arabidopsis thaliana

pLDDT: mean 84.79, std 18.1, range [24.73, 98.5]